Protein AF-A0A969UZ67-F1 (afdb_monomer)

pLDDT: mean 89.68, std 10.1, range [46.34, 98.25]

Sequence (179 aa):
MQILEPQQDSKARLQERVEQLRQKIQEQNQAVGSVFQELSAQQVQYSQRVGTLSELLQQVNHSQIALTAAEQELQIQQETQSRLIQEQRDKQRQLDKLEAQAQALQETQGTGVVEVLQRAKLSGICGLVAQLGKVDPRYQLALEIAAGARLSFLVVEDDRVAASGIQILKQQRGGRATF

Solvent-accessible surface area (backbone atoms only — not comparable to full-atom values): 9879 Å² total; per-residue (Å²): 143,85,77,62,65,74,55,50,54,52,51,50,54,52,48,53,51,51,50,54,50,49,50,51,50,51,53,50,53,50,53,52,51,51,53,51,50,52,50,52,53,51,52,52,53,50,54,50,52,51,51,54,52,53,52,50,52,51,53,52,51,53,50,49,53,54,48,55,52,52,52,52,52,50,50,55,51,51,54,49,49,54,51,51,54,53,52,51,51,54,50,48,55,50,48,55,52,51,51,53,50,51,51,54,46,42,58,60,57,30,56,58,39,53,52,47,42,57,75,69,63,62,70,55,67,78,44,37,46,64,74,76,61,87,73,63,78,92,49,41,67,61,49,50,65,74,49,45,72,57,36,40,25,37,44,54,77,46,72,67,43,47,56,50,50,54,51,52,25,64,76,66,68,33,65,68,83,51,103

Structure (mmCIF, N/CA/C/O backbone):
data_AF-A0A969UZ67-F1
#
_entry.id   AF-A0A969UZ67-F1
#
loop_
_atom_site.group_PDB
_atom_site.id
_atom_site.type_symbol
_atom_site.label_atom_id
_atom_site.label_alt_id
_atom_site.label_comp_id
_atom_site.label_asym_id
_atom_site.label_entity_id
_atom_site.label_seq_id
_atom_site.pdbx_PDB_ins_code
_atom_site.Cartn_x
_atom_site.Cartn_y
_atom_site.Cartn_z
_atom_site.occupancy
_atom_site.B_iso_or_equiv
_atom_site.auth_seq_id
_atom_site.auth_comp_id
_atom_site.auth_asym_id
_atom_site.auth_atom_id
_atom_site.pdbx_PDB_model_num
ATOM 1 N N . MET A 1 1 ? 61.317 5.750 -103.332 1.00 46.34 1 MET A N 1
ATOM 2 C CA . MET A 1 1 ? 60.316 6.201 -102.340 1.00 46.34 1 MET A CA 1
ATOM 3 C C . MET A 1 1 ? 59.579 4.982 -101.777 1.00 46.34 1 MET A C 1
ATOM 5 O O . MET A 1 1 ? 58.491 4.695 -102.241 1.00 46.34 1 MET A O 1
ATOM 9 N N . GLN A 1 2 ? 60.178 4.206 -100.864 1.00 51.22 2 GLN A N 1
ATOM 10 C CA . GLN A 1 2 ? 59.615 2.895 -100.463 1.00 51.22 2 GLN A CA 1
ATOM 11 C C . GLN A 1 2 ? 59.769 2.573 -98.961 1.00 51.22 2 GLN A C 1
ATOM 13 O O . GLN A 1 2 ? 59.641 1.430 -98.550 1.00 51.22 2 GLN A O 1
ATOM 18 N N . ILE A 1 3 ? 60.055 3.583 -98.129 1.00 53.06 3 ILE A N 1
ATOM 19 C CA . ILE A 1 3 ? 60.333 3.412 -96.684 1.00 53.06 3 ILE A CA 1
ATOM 20 C C . ILE A 1 3 ? 59.175 3.962 -95.813 1.00 53.06 3 ILE A C 1
ATOM 22 O O . ILE A 1 3 ? 59.171 3.808 -94.596 1.00 53.06 3 ILE A O 1
ATOM 26 N N . LEU A 1 4 ? 58.158 4.585 -96.424 1.00 55.53 4 LEU A N 1
ATOM 27 C CA . LEU A 1 4 ? 57.105 5.328 -95.715 1.00 55.53 4 LEU A CA 1
ATOM 28 C C . LEU A 1 4 ? 55.867 4.489 -95.327 1.00 55.53 4 LEU A C 1
ATOM 30 O O . LEU A 1 4 ? 55.244 4.807 -94.319 1.00 55.53 4 LEU A O 1
ATOM 34 N N . GLU A 1 5 ? 55.529 3.413 -96.046 1.00 58.50 5 GLU A N 1
ATOM 35 C CA . GLU A 1 5 ? 54.347 2.568 -95.755 1.00 58.50 5 GLU A CA 1
ATOM 36 C C . GLU A 1 5 ? 54.402 1.814 -94.405 1.00 58.50 5 GLU A C 1
ATOM 38 O O . GLU A 1 5 ? 53.472 1.966 -93.613 1.00 58.50 5 GLU A O 1
ATOM 43 N N . PRO A 1 6 ? 55.483 1.093 -94.028 1.00 66.44 6 PRO A N 1
ATOM 44 C CA . PRO A 1 6 ? 55.514 0.365 -92.750 1.00 66.44 6 PRO A CA 1
ATOM 45 C C . PRO A 1 6 ? 55.554 1.293 -91.521 1.00 66.44 6 PRO A C 1
ATOM 47 O O . PRO A 1 6 ? 55.167 0.902 -90.417 1.00 66.44 6 PRO A O 1
ATOM 50 N N . GLN A 1 7 ? 56.006 2.540 -91.693 1.00 64.94 7 GLN A N 1
ATOM 51 C CA . GLN A 1 7 ? 56.005 3.547 -90.628 1.00 64.94 7 GLN A CA 1
ATOM 52 C C . GLN A 1 7 ? 54.613 4.155 -90.396 1.00 64.94 7 GLN A C 1
ATOM 54 O O . GLN A 1 7 ? 54.288 4.506 -89.259 1.00 64.94 7 GLN A O 1
ATOM 59 N N . GLN A 1 8 ? 53.777 4.250 -91.435 1.00 71.31 8 GLN A N 1
ATOM 60 C CA . GLN A 1 8 ? 52.397 4.730 -91.315 1.00 71.31 8 GLN A CA 1
ATOM 61 C C . GLN A 1 8 ? 51.488 3.701 -90.629 1.00 71.31 8 GLN A C 1
ATOM 63 O O . GLN A 1 8 ? 50.727 4.081 -89.739 1.00 71.31 8 GLN A O 1
ATOM 68 N N . ASP A 1 9 ? 51.653 2.410 -90.924 1.00 75.50 9 ASP A N 1
ATOM 69 C CA . ASP A 1 9 ? 50.919 1.328 -90.249 1.00 75.50 9 ASP A CA 1
ATOM 70 C C . ASP A 1 9 ? 51.263 1.223 -88.758 1.00 75.50 9 ASP A C 1
ATOM 72 O O . ASP A 1 9 ? 50.386 1.054 -87.908 1.00 75.50 9 ASP A O 1
ATOM 76 N N . SER A 1 10 ? 52.547 1.364 -88.412 1.00 74.69 10 SER A N 1
ATOM 77 C CA . SER A 1 10 ? 52.992 1.384 -87.013 1.00 74.69 10 SER A CA 1
ATOM 78 C C . SER A 1 10 ? 52.403 2.580 -86.255 1.00 74.69 10 SER A C 1
ATOM 80 O O . SER A 1 10 ? 51.900 2.428 -85.140 1.00 74.69 10 SER A O 1
ATOM 82 N N . LYS A 1 11 ? 52.375 3.763 -86.889 1.00 82.50 11 LYS A N 1
ATOM 83 C CA . LYS A 1 11 ? 51.744 4.971 -86.338 1.00 82.50 11 LYS A CA 1
ATOM 84 C C . LYS A 1 11 ? 50.237 4.787 -86.130 1.00 82.50 11 LYS A C 1
ATOM 86 O O . LYS A 1 11 ? 49.745 5.170 -85.072 1.00 82.50 11 LYS A O 1
ATOM 91 N N . ALA A 1 12 ? 49.530 4.176 -87.080 1.00 81.62 12 ALA A N 1
ATOM 92 C CA . ALA A 1 12 ? 48.096 3.906 -86.973 1.00 81.62 12 ALA A CA 1
ATOM 93 C C . ALA A 1 12 ? 47.772 2.942 -85.816 1.00 81.62 12 ALA A C 1
ATOM 95 O O . ALA A 1 12 ? 46.903 3.236 -84.998 1.00 81.62 12 ALA A O 1
ATOM 96 N N . ARG A 1 13 ? 48.536 1.849 -85.660 1.00 84.25 13 ARG A N 1
ATOM 97 C CA . ARG A 1 13 ? 48.386 0.911 -84.525 1.00 84.25 13 ARG A CA 1
ATOM 98 C C . ARG A 1 13 ? 48.672 1.572 -83.175 1.00 84.25 13 ARG A C 1
ATOM 100 O O . ARG A 1 13 ? 47.994 1.297 -82.187 1.00 84.25 13 ARG A O 1
ATOM 107 N N . LEU A 1 14 ? 49.678 2.448 -83.121 1.00 83.56 14 LEU A N 1
ATOM 108 C CA . LEU A 1 14 ? 49.982 3.253 -81.934 1.00 83.56 14 LEU A CA 1
ATOM 109 C C . LEU A 1 14 ? 48.842 4.226 -81.603 1.00 83.56 14 LEU A C 1
ATOM 111 O O . LEU A 1 14 ? 48.496 4.362 -80.433 1.00 83.56 14 LEU A O 1
ATOM 115 N N . GLN A 1 15 ? 48.237 4.867 -82.607 1.00 88.69 15 GLN A N 1
ATOM 116 C CA . GLN A 1 15 ? 47.085 5.756 -82.424 1.00 88.69 15 GLN A CA 1
ATOM 117 C C . GLN A 1 15 ? 45.860 4.999 -81.899 1.00 88.69 15 GLN A C 1
ATOM 119 O O . GLN A 1 15 ? 45.288 5.412 -80.893 1.00 88.69 15 GLN A O 1
ATOM 124 N N . GLU A 1 16 ? 45.532 3.850 -82.490 1.00 88.50 16 GLU A N 1
ATOM 125 C CA . GLU A 1 16 ? 44.443 2.982 -82.025 1.00 88.50 16 GLU A CA 1
ATOM 126 C C . GLU A 1 16 ? 44.676 2.521 -80.576 1.00 88.50 16 GLU A C 1
ATOM 128 O O . GLU A 1 16 ? 43.779 2.575 -79.733 1.00 88.50 16 GLU A O 1
ATOM 133 N N . ARG A 1 17 ? 45.915 2.144 -80.231 1.00 89.81 17 ARG A N 1
ATOM 134 C CA . ARG A 1 17 ? 46.266 1.752 -78.861 1.00 89.81 17 ARG A CA 1
ATOM 135 C C . ARG A 1 17 ? 46.131 2.908 -77.869 1.00 89.81 17 ARG A C 1
ATOM 137 O O . ARG A 1 17 ? 45.707 2.681 -76.736 1.00 89.81 17 ARG A O 1
ATOM 144 N N . VAL A 1 18 ? 46.486 4.129 -78.269 1.00 92.00 18 VAL A N 1
ATOM 145 C CA . VAL A 1 18 ? 46.305 5.337 -77.447 1.00 92.00 18 VAL A CA 1
ATOM 146 C C . VAL A 1 18 ? 44.819 5.631 -77.233 1.00 92.00 18 VAL A C 1
ATOM 148 O O . VAL A 1 18 ? 44.437 5.971 -76.115 1.00 92.00 18 VAL A O 1
ATOM 151 N N . GLU A 1 19 ? 43.972 5.467 -78.248 1.00 92.12 19 GLU A N 1
ATOM 152 C CA . GLU A 1 19 ? 42.519 5.645 -78.123 1.00 92.12 19 GLU A CA 1
ATOM 153 C C . GLU A 1 19 ? 41.882 4.595 -77.207 1.00 92.12 19 GLU A C 1
ATOM 155 O O . GLU A 1 19 ? 41.136 4.961 -76.298 1.00 92.12 19 GLU A O 1
ATOM 160 N N . GLN A 1 20 ? 42.257 3.319 -77.347 1.00 93.69 20 GLN A N 1
ATOM 161 C CA . GLN A 1 20 ? 41.825 2.249 -76.438 1.00 93.69 20 GLN A CA 1
ATOM 162 C C . GLN A 1 20 ? 42.232 2.533 -74.984 1.00 93.69 20 GLN A C 1
ATOM 164 O O . GLN A 1 20 ? 41.439 2.357 -74.060 1.00 93.69 20 GLN A O 1
ATOM 169 N N . LEU A 1 21 ? 43.471 2.988 -74.759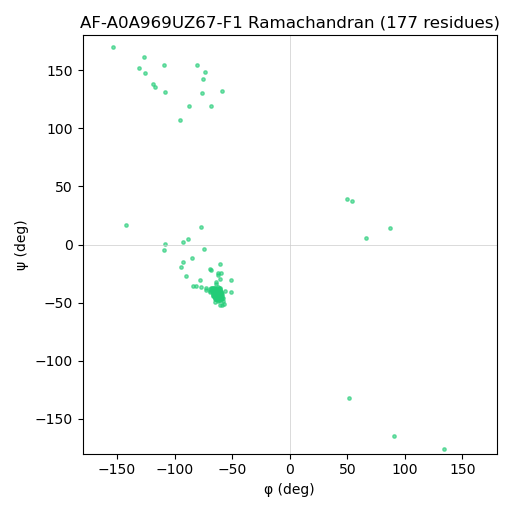 1.00 92.31 21 LEU A N 1
ATOM 170 C CA . LEU A 1 21 ? 43.940 3.350 -73.420 1.00 92.31 21 LEU A CA 1
ATOM 171 C C . LEU A 1 21 ? 43.198 4.575 -72.869 1.00 92.31 21 LEU A C 1
ATOM 173 O O . LEU A 1 21 ? 42.874 4.588 -71.685 1.00 92.31 21 LEU A O 1
ATOM 177 N N . ARG A 1 22 ? 42.880 5.574 -73.703 1.00 94.62 22 ARG A N 1
ATOM 178 C CA . ARG A 1 22 ? 42.069 6.735 -73.299 1.00 94.62 22 ARG A CA 1
ATOM 179 C C . ARG A 1 22 ? 40.657 6.331 -72.887 1.00 94.62 22 ARG A C 1
ATOM 181 O O . ARG A 1 22 ? 40.208 6.780 -71.837 1.00 94.62 22 ARG A O 1
ATOM 188 N N . GLN A 1 23 ? 39.995 5.470 -73.659 1.00 94.12 23 GLN A N 1
ATOM 189 C CA . GLN A 1 23 ? 38.678 4.932 -73.301 1.00 94.12 23 GLN A CA 1
ATOM 190 C C . GLN A 1 23 ? 38.739 4.171 -71.978 1.00 94.12 23 GLN A C 1
ATOM 192 O O . GLN A 1 23 ? 37.955 4.444 -71.076 1.00 94.12 23 GLN A O 1
ATOM 197 N N . LYS A 1 24 ? 39.743 3.305 -71.803 1.00 94.19 24 LYS A N 1
ATOM 198 C CA . LYS A 1 24 ? 39.911 2.538 -70.564 1.00 94.19 24 LYS A CA 1
ATOM 199 C C . LYS A 1 24 ? 40.179 3.426 -69.344 1.00 94.19 24 LYS A C 1
ATOM 201 O O . LYS A 1 24 ? 39.641 3.165 -68.274 1.00 94.19 24 LYS A O 1
ATOM 206 N N . ILE A 1 25 ? 40.970 4.491 -69.499 1.00 94.25 25 ILE A N 1
ATOM 207 C CA . ILE A 1 25 ? 41.181 5.501 -68.449 1.00 94.25 25 ILE A CA 1
ATOM 208 C C . ILE A 1 25 ? 39.871 6.236 -68.139 1.00 94.25 25 ILE A C 1
ATOM 210 O O . ILE A 1 25 ? 39.567 6.473 -66.973 1.00 94.25 25 ILE A O 1
ATOM 214 N N . GLN A 1 26 ? 39.081 6.587 -69.156 1.00 94.62 26 GLN A N 1
ATOM 215 C CA . GLN A 1 26 ? 37.793 7.253 -68.972 1.00 94.62 26 GLN A CA 1
ATOM 216 C C . GLN A 1 26 ? 36.794 6.364 -68.218 1.00 94.62 26 GLN A C 1
ATOM 218 O O . GLN A 1 26 ? 36.191 6.830 -67.253 1.00 94.62 26 GLN A O 1
ATOM 223 N N . GLU A 1 27 ? 36.664 5.095 -68.603 1.00 94.38 27 GLU A N 1
ATOM 224 C CA . GLU A 1 27 ? 35.826 4.107 -67.911 1.00 94.38 27 GLU A CA 1
ATOM 225 C C . GLU A 1 27 ? 36.273 3.909 -66.459 1.00 94.38 27 GLU A C 1
ATOM 227 O O . GLU A 1 27 ? 35.454 3.948 -65.542 1.00 94.38 27 GLU A O 1
ATOM 232 N N . GLN A 1 28 ? 37.583 3.762 -66.225 1.00 94.00 28 GLN A N 1
ATOM 233 C CA . GLN A 1 28 ? 38.130 3.628 -64.873 1.00 94.00 28 GLN A CA 1
ATOM 234 C C . GLN A 1 28 ? 37.877 4.877 -64.025 1.00 94.00 28 GLN A C 1
ATOM 236 O O . GLN A 1 28 ? 37.486 4.751 -62.868 1.00 94.00 28 GLN A O 1
ATOM 241 N N . ASN A 1 29 ? 38.032 6.076 -64.588 1.00 94.19 29 ASN A N 1
ATOM 242 C CA . ASN A 1 29 ? 37.739 7.323 -63.879 1.00 94.19 29 ASN A CA 1
ATOM 243 C C . ASN A 1 29 ? 36.248 7.452 -63.537 1.00 94.19 29 ASN A C 1
ATOM 245 O O . ASN A 1 29 ? 35.915 7.919 -62.449 1.00 94.19 29 ASN A O 1
ATOM 249 N N . GLN A 1 30 ? 35.352 7.017 -64.427 1.00 94.38 30 GLN A N 1
ATOM 250 C CA . GLN A 1 30 ? 33.914 6.982 -64.149 1.00 94.38 30 GLN A CA 1
ATOM 251 C C . GLN A 1 30 ? 33.578 5.989 -63.029 1.00 94.38 30 GLN A C 1
ATOM 253 O O . GLN A 1 30 ? 32.845 6.349 -62.110 1.00 94.38 30 GLN A O 1
ATOM 258 N N .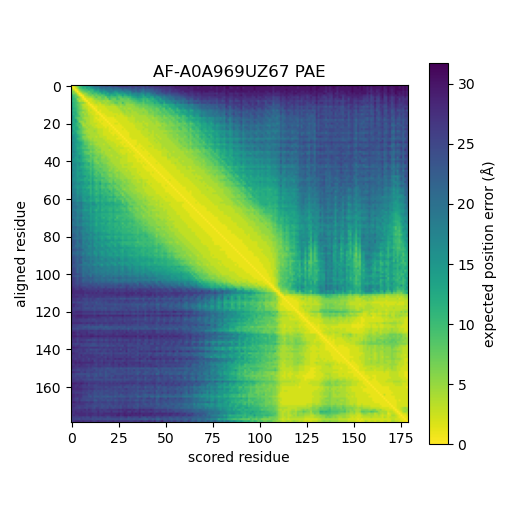 ALA A 1 31 ? 34.164 4.787 -63.053 1.00 93.81 31 ALA A N 1
ATOM 259 C CA . ALA A 1 31 ? 33.974 3.781 -62.007 1.00 93.81 31 ALA A CA 1
ATOM 260 C C . ALA A 1 31 ? 34.523 4.238 -60.643 1.00 93.81 31 ALA A C 1
ATOM 262 O O . ALA A 1 31 ? 33.885 4.045 -59.612 1.00 93.81 31 ALA A O 1
ATOM 263 N N . VAL A 1 32 ? 35.687 4.894 -60.616 1.00 94.75 32 VAL A N 1
ATOM 264 C CA . VAL A 1 32 ? 36.229 5.491 -59.383 1.00 94.75 32 VAL A CA 1
ATOM 265 C C . VAL A 1 32 ? 35.308 6.601 -58.872 1.00 94.75 32 VAL A C 1
ATOM 267 O O . VAL A 1 32 ? 35.066 6.688 -57.669 1.00 94.75 32 VAL A O 1
ATOM 270 N N . GLY A 1 33 ? 34.753 7.418 -59.771 1.00 94.56 33 GLY A N 1
ATOM 271 C CA . GLY A 1 33 ? 33.787 8.461 -59.428 1.00 94.56 33 GLY A CA 1
ATOM 272 C C . GLY A 1 33 ? 32.509 7.912 -58.787 1.00 94.56 33 GLY A C 1
ATOM 273 O O . GLY A 1 33 ? 32.076 8.441 -57.763 1.00 94.56 33 GLY A O 1
ATOM 274 N N . SER A 1 34 ? 31.935 6.835 -59.335 1.00 94.50 34 SER A N 1
ATOM 275 C CA . SER A 1 34 ? 30.729 6.212 -58.772 1.00 94.50 34 SER A CA 1
ATOM 276 C C . SER A 1 34 ? 31.000 5.578 -57.409 1.00 94.50 34 SER A C 1
ATOM 278 O O . SER A 1 34 ? 30.259 5.833 -56.462 1.00 94.50 34 SER A O 1
ATOM 280 N N . VAL A 1 35 ? 32.110 4.846 -57.264 1.00 95.12 35 VAL A N 1
ATOM 281 C CA . VAL A 1 35 ? 32.506 4.245 -55.978 1.00 95.12 35 VAL A CA 1
ATOM 282 C C . VAL A 1 35 ? 32.756 5.321 -54.918 1.00 95.12 35 VAL A C 1
ATOM 284 O O . VAL A 1 35 ? 32.369 5.152 -53.765 1.00 95.12 35 VAL A O 1
ATOM 287 N N . PHE A 1 36 ? 33.358 6.456 -55.284 1.00 95.19 36 PHE A N 1
ATOM 288 C CA . PHE A 1 36 ? 33.555 7.570 -54.354 1.00 95.19 36 PHE A CA 1
ATOM 289 C C . PHE A 1 36 ? 32.224 8.179 -53.886 1.00 95.19 36 PHE A C 1
ATOM 291 O O . PHE A 1 36 ? 32.068 8.477 -52.700 1.00 95.19 36 PHE A O 1
ATOM 298 N N . GLN A 1 37 ? 31.254 8.339 -54.791 1.00 94.75 37 GLN A N 1
ATOM 299 C CA . GLN A 1 37 ? 29.912 8.814 -54.439 1.00 94.75 37 GLN A CA 1
ATOM 300 C C . GLN A 1 37 ? 29.184 7.835 -53.511 1.00 94.75 37 GLN A C 1
ATOM 302 O O . GLN A 1 37 ? 28.620 8.263 -52.504 1.00 94.75 37 GLN A O 1
ATOM 307 N N . GLU A 1 38 ? 29.241 6.534 -53.802 1.00 95.50 38 GLU A N 1
ATOM 308 C CA . GLU A 1 38 ? 28.660 5.486 -52.955 1.00 95.50 38 GLU A CA 1
ATOM 309 C C . GLU A 1 38 ? 29.300 5.465 -51.562 1.00 95.50 38 GLU A C 1
ATOM 311 O O . GLU A 1 38 ? 28.591 5.462 -50.554 1.00 95.50 38 GLU A O 1
ATOM 316 N N . LEU A 1 39 ? 30.633 5.539 -51.487 1.00 94.88 39 LEU A N 1
ATOM 317 C CA . LEU A 1 39 ? 31.362 5.573 -50.221 1.00 94.88 39 LEU A CA 1
ATOM 318 C C . LEU A 1 39 ? 31.004 6.820 -49.403 1.00 94.88 39 LEU A C 1
ATOM 320 O O . LEU A 1 39 ? 30.790 6.726 -48.195 1.00 94.88 39 LEU A O 1
ATOM 324 N N . SER A 1 40 ? 30.891 7.983 -50.052 1.00 95.50 40 SER A N 1
ATOM 325 C CA . SER A 1 40 ? 30.467 9.226 -49.401 1.00 95.50 40 SER A CA 1
ATOM 326 C C . SER A 1 40 ? 29.040 9.122 -48.854 1.00 95.50 40 SER A C 1
ATOM 328 O O . SER A 1 40 ? 28.800 9.476 -47.698 1.00 95.50 40 SER A O 1
ATOM 330 N N . ALA A 1 41 ? 28.108 8.566 -49.633 1.00 95.75 41 ALA A N 1
ATOM 331 C CA . ALA A 1 41 ? 26.736 8.336 -49.189 1.00 95.75 41 ALA A CA 1
ATOM 332 C C . ALA A 1 41 ? 26.682 7.365 -47.997 1.00 95.75 41 ALA A C 1
ATOM 334 O O . ALA A 1 41 ? 25.991 7.628 -47.009 1.00 95.75 41 ALA A O 1
ATOM 335 N N . GLN A 1 42 ? 27.456 6.279 -48.044 1.00 95.38 42 GLN A N 1
ATOM 336 C CA . GLN A 1 42 ? 27.537 5.304 -46.959 1.00 95.38 42 GLN A CA 1
ATOM 337 C C . GLN A 1 42 ? 28.155 5.907 -45.687 1.00 95.38 42 GLN A C 1
ATOM 339 O O . GLN A 1 42 ? 27.676 5.630 -44.586 1.00 95.38 42 GLN A O 1
ATOM 344 N N . GLN A 1 43 ? 29.160 6.778 -45.817 1.00 95.19 43 GLN A N 1
ATOM 345 C CA . GLN A 1 43 ? 29.766 7.501 -44.695 1.00 95.19 43 GLN A CA 1
ATOM 346 C C . GLN A 1 43 ? 28.740 8.399 -43.982 1.00 95.19 43 GLN A C 1
ATOM 348 O O . GLN A 1 43 ? 28.691 8.425 -42.751 1.00 95.19 43 GLN A O 1
ATOM 353 N N . VAL A 1 44 ? 27.894 9.102 -44.745 1.00 96.44 44 VAL A N 1
ATOM 354 C CA . VAL A 1 44 ? 26.811 9.940 -44.200 1.00 96.44 44 VAL A CA 1
ATOM 355 C C . VAL A 1 44 ? 25.747 9.087 -43.507 1.00 96.44 44 VAL A C 1
ATOM 357 O O . VAL A 1 44 ? 25.305 9.421 -42.411 1.00 96.44 44 VAL A O 1
ATOM 360 N N . GLN A 1 45 ? 25.358 7.954 -44.092 1.00 96.12 45 GLN A N 1
ATOM 361 C CA . GLN A 1 45 ? 24.410 7.044 -43.440 1.00 96.12 45 GLN A CA 1
ATOM 362 C C . GLN A 1 45 ? 24.973 6.461 -42.140 1.00 96.12 45 GLN A C 1
ATOM 364 O O . GLN A 1 45 ? 24.246 6.314 -41.156 1.00 96.12 45 GLN A O 1
ATOM 369 N N . TYR A 1 46 ? 26.267 6.134 -42.114 1.00 95.62 46 TYR A N 1
ATOM 370 C CA . TYR A 1 46 ? 26.923 5.633 -40.912 1.00 95.62 46 TYR A CA 1
ATOM 371 C C . TYR A 1 46 ? 26.947 6.692 -39.805 1.00 95.62 46 TYR A C 1
ATOM 373 O O . TYR A 1 46 ? 26.592 6.384 -38.668 1.00 95.62 46 TYR A O 1
ATOM 381 N N . SER A 1 47 ? 27.286 7.947 -40.124 1.00 96.25 47 SER A N 1
ATOM 382 C CA . SER A 1 47 ? 27.287 9.028 -39.130 1.00 96.25 47 SER A CA 1
ATOM 383 C C . SER A 1 47 ? 25.886 9.309 -38.576 1.00 96.25 47 SER A C 1
ATOM 385 O O . SER A 1 47 ? 25.736 9.473 -37.366 1.00 96.25 47 SER A O 1
ATOM 387 N N . GLN A 1 48 ? 24.853 9.264 -39.424 1.00 96.31 48 GLN A N 1
ATOM 388 C CA . GLN A 1 48 ? 23.456 9.370 -38.991 1.00 96.31 48 GLN A CA 1
ATOM 389 C C . GLN A 1 48 ? 23.068 8.232 -38.042 1.00 96.31 48 GLN A C 1
ATOM 391 O O . GLN A 1 48 ? 22.540 8.491 -36.964 1.00 96.31 48 GLN A O 1
ATOM 396 N N . ARG A 1 49 ? 23.388 6.978 -38.394 1.00 96.25 49 ARG A N 1
ATOM 397 C CA . ARG A 1 49 ? 23.110 5.808 -37.544 1.00 96.25 49 ARG A CA 1
ATOM 398 C C . ARG A 1 49 ? 23.794 5.899 -36.182 1.00 96.25 49 ARG A C 1
ATOM 400 O O . ARG A 1 49 ? 23.175 5.555 -35.179 1.00 96.25 49 ARG A O 1
ATOM 407 N N . VAL A 1 50 ? 25.042 6.367 -36.138 1.00 97.06 50 VAL A N 1
ATOM 408 C CA . VAL A 1 50 ? 25.769 6.590 -34.877 1.00 97.06 50 VAL A CA 1
ATOM 409 C C . VAL A 1 50 ? 25.079 7.664 -34.031 1.00 97.06 50 VAL A C 1
ATOM 411 O O . VAL A 1 50 ? 24.918 7.465 -32.828 1.00 97.06 50 VAL A O 1
ATOM 414 N N . GLY A 1 51 ? 24.615 8.755 -34.649 1.00 96.56 51 GLY A N 1
ATOM 415 C CA . GLY A 1 51 ? 23.834 9.792 -33.970 1.00 96.56 51 GLY A CA 1
ATOM 416 C C . GLY A 1 51 ? 22.548 9.241 -33.351 1.00 96.56 51 GLY A C 1
ATOM 417 O O . GLY A 1 51 ? 22.339 9.370 -32.147 1.00 96.56 51 GLY A O 1
ATOM 418 N N . THR A 1 52 ? 21.741 8.523 -34.138 1.00 96.62 52 THR A N 1
ATOM 419 C CA . THR A 1 52 ? 20.495 7.907 -33.652 1.00 96.62 52 THR A CA 1
ATOM 420 C C . THR A 1 52 ? 20.749 6.897 -32.532 1.00 96.62 52 THR A C 1
ATOM 422 O O . THR A 1 52 ? 19.998 6.840 -31.561 1.00 96.62 52 THR A O 1
ATOM 425 N N . LEU A 1 53 ? 21.821 6.103 -32.628 1.00 96.25 53 LEU A N 1
ATOM 426 C CA . LEU A 1 53 ? 22.183 5.141 -31.587 1.00 96.25 53 LEU A CA 1
ATOM 427 C C . LEU A 1 53 ? 22.587 5.844 -30.283 1.00 96.25 53 LEU A C 1
ATOM 429 O O . LEU A 1 53 ? 22.202 5.394 -29.206 1.00 96.25 53 LEU A O 1
ATOM 433 N N . SER A 1 54 ? 23.304 6.966 -30.373 1.00 96.94 54 SER A N 1
ATOM 434 C CA . SER A 1 54 ? 23.635 7.799 -29.214 1.00 96.94 54 SER A CA 1
ATOM 435 C C . SER A 1 54 ? 22.379 8.357 -28.534 1.00 96.94 54 SER A C 1
ATOM 437 O O . SER A 1 54 ? 22.271 8.304 -27.309 1.00 96.94 54 SER A O 1
ATOM 439 N N . GLU A 1 55 ? 21.410 8.851 -29.306 1.00 96.81 55 GLU A N 1
ATOM 440 C CA . GLU A 1 55 ? 20.135 9.360 -28.779 1.00 96.81 55 GLU A CA 1
ATOM 441 C C . GLU A 1 55 ? 19.317 8.255 -28.094 1.00 96.81 55 GLU A C 1
ATOM 443 O O . GLU A 1 55 ? 18.830 8.440 -26.977 1.00 96.81 55 GLU A O 1
ATOM 448 N N . LEU A 1 56 ? 19.219 7.077 -28.717 1.00 96.62 56 LEU A N 1
ATOM 449 C CA . LEU A 1 56 ? 18.545 5.910 -28.140 1.00 96.62 56 LEU A CA 1
ATOM 450 C C . LEU A 1 56 ? 19.189 5.475 -26.819 1.00 96.62 56 LEU A C 1
ATOM 452 O 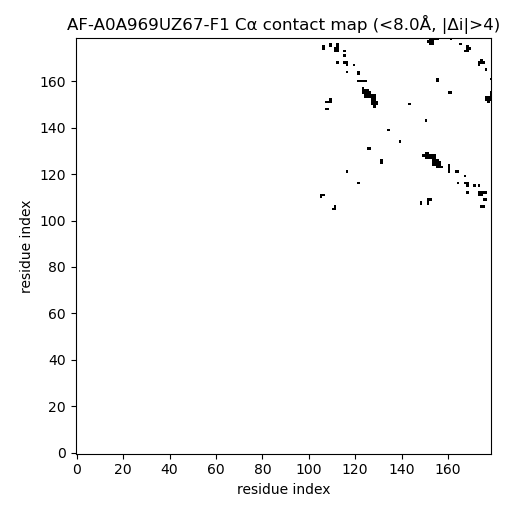O . LEU A 1 56 ? 18.479 5.193 -25.856 1.00 96.62 56 LEU A O 1
ATOM 456 N N . LEU A 1 57 ? 20.523 5.459 -26.737 1.00 96.69 57 LEU A N 1
ATOM 457 C CA . LEU A 1 57 ? 21.228 5.137 -25.493 1.00 96.69 57 LEU A CA 1
ATOM 458 C C . LEU A 1 57 ? 20.923 6.145 -24.380 1.00 96.69 57 LEU A C 1
ATOM 460 O O . LEU A 1 57 ? 20.716 5.740 -23.234 1.00 96.69 57 LEU A O 1
ATOM 464 N N . GLN A 1 58 ? 20.844 7.439 -24.702 1.00 96.75 58 GLN A N 1
ATOM 465 C CA . GLN A 1 58 ? 20.443 8.459 -23.730 1.00 96.75 58 GLN A CA 1
ATOM 466 C C . GLN A 1 58 ? 19.003 8.255 -23.248 1.00 96.75 58 GLN A C 1
ATOM 468 O O . GLN A 1 58 ? 18.745 8.339 -22.048 1.00 96.75 58 GLN A O 1
ATOM 473 N N . GLN A 1 59 ? 18.075 7.927 -24.149 1.00 96.88 59 GLN A N 1
ATOM 474 C CA . GLN A 1 59 ? 16.682 7.645 -23.788 1.00 96.88 59 GLN A CA 1
ATOM 475 C C . GLN A 1 59 ? 16.549 6.405 -22.899 1.00 96.88 59 GLN A C 1
ATOM 477 O O . GLN A 1 59 ? 15.804 6.431 -21.918 1.00 96.88 59 GLN A O 1
ATOM 482 N N . VAL A 1 60 ? 17.288 5.333 -23.203 1.00 97.19 60 VAL A N 1
ATOM 483 C CA . VAL A 1 60 ? 17.319 4.115 -22.379 1.00 97.19 60 VAL A CA 1
ATOM 484 C C . VAL A 1 60 ? 17.860 4.424 -20.987 1.00 97.19 60 VAL A C 1
ATOM 486 O O . VAL A 1 60 ? 17.256 4.012 -20.000 1.00 97.19 60 VAL A O 1
ATOM 489 N N . ASN A 1 61 ? 18.950 5.189 -20.891 1.00 96.69 61 ASN A N 1
ATOM 490 C CA . ASN A 1 61 ? 19.524 5.571 -19.603 1.00 96.69 61 ASN A CA 1
ATOM 491 C C . ASN A 1 61 ? 18.548 6.423 -18.775 1.00 96.69 61 ASN A C 1
ATOM 493 O O . ASN A 1 61 ? 18.316 6.137 -17.602 1.00 96.69 61 ASN A O 1
ATOM 497 N N . HIS A 1 62 ? 17.904 7.411 -19.402 1.00 96.25 62 HIS A N 1
ATOM 498 C CA . HIS A 1 62 ? 16.893 8.231 -18.737 1.00 96.25 62 HIS A CA 1
ATOM 499 C C . HIS A 1 62 ? 15.704 7.391 -18.248 1.00 96.25 62 HIS A C 1
ATOM 501 O O . HIS A 1 62 ? 15.258 7.545 -17.112 1.00 96.25 62 HIS A O 1
ATOM 507 N N . SER A 1 63 ? 15.239 6.454 -19.078 1.00 95.94 63 SER A N 1
ATOM 508 C CA . SER A 1 63 ? 14.148 5.539 -18.728 1.00 95.94 63 SER A CA 1
ATOM 509 C C . SER A 1 63 ? 14.527 4.601 -17.582 1.00 95.94 63 SER A C 1
ATOM 511 O O . SER A 1 63 ? 13.701 4.354 -16.709 1.00 95.94 63 SER A O 1
ATOM 513 N N . GLN A 1 64 ? 15.774 4.118 -17.533 1.00 96.38 64 GLN A N 1
ATOM 514 C CA . GLN A 1 64 ? 16.276 3.323 -16.408 1.00 96.38 64 GLN A CA 1
ATOM 515 C C . GLN A 1 64 ? 16.275 4.125 -15.106 1.00 96.38 64 GLN A C 1
ATOM 517 O O . GLN A 1 64 ? 15.787 3.629 -14.095 1.00 96.38 64 GLN A O 1
ATOM 522 N N . ILE A 1 65 ? 16.757 5.371 -15.125 1.00 97.31 65 ILE A N 1
ATOM 523 C CA . ILE A 1 65 ? 16.751 6.235 -13.935 1.00 97.31 65 ILE A CA 1
ATOM 524 C C . ILE A 1 65 ? 15.313 6.467 -13.455 1.00 97.31 65 ILE A C 1
ATOM 526 O O . ILE A 1 65 ? 15.021 6.281 -12.272 1.00 97.31 65 ILE A O 1
ATOM 530 N N . ALA A 1 66 ? 14.399 6.804 -14.369 1.00 96.94 66 ALA A N 1
ATOM 531 C CA . ALA A 1 66 ? 12.990 7.007 -14.041 1.00 96.94 66 ALA A CA 1
ATOM 532 C C . ALA A 1 66 ? 12.338 5.739 -13.461 1.00 96.94 66 ALA A C 1
ATOM 534 O O . ALA A 1 66 ? 11.603 5.828 -12.478 1.00 96.94 66 ALA A O 1
ATOM 535 N N . LEU A 1 67 ? 12.644 4.564 -14.023 1.00 97.25 67 LEU A N 1
ATOM 536 C CA . LEU A 1 67 ? 12.146 3.283 -13.524 1.00 97.25 67 LEU A CA 1
ATOM 537 C C . LEU A 1 67 ? 12.645 3.009 -12.102 1.00 97.25 67 LEU A C 1
ATOM 539 O O . LEU A 1 67 ? 11.834 2.729 -11.227 1.00 97.25 67 LEU A O 1
ATOM 543 N N . THR A 1 68 ? 13.946 3.170 -11.847 1.00 97.31 68 THR A N 1
ATOM 544 C CA . THR A 1 68 ? 14.508 2.943 -10.505 1.00 97.31 68 THR A CA 1
ATOM 545 C C . THR A 1 68 ? 13.918 3.887 -9.455 1.00 97.31 68 THR A C 1
ATOM 547 O O . THR A 1 68 ? 13.648 3.464 -8.334 1.00 97.31 68 THR A O 1
ATOM 550 N N . ALA A 1 69 ? 13.652 5.149 -9.811 1.00 97.31 69 ALA A N 1
ATOM 551 C CA . ALA A 1 69 ? 12.986 6.094 -8.917 1.00 97.31 69 ALA A CA 1
ATOM 552 C C . ALA A 1 69 ? 11.533 5.679 -8.624 1.00 97.31 69 ALA A C 1
ATOM 554 O O . ALA A 1 69 ? 11.092 5.735 -7.476 1.00 97.31 69 ALA A O 1
ATOM 555 N N . ALA A 1 70 ? 10.797 5.222 -9.642 1.00 97.19 70 ALA A N 1
ATOM 556 C CA . ALA A 1 70 ? 9.430 4.735 -9.475 1.00 97.19 70 ALA A CA 1
ATOM 557 C C . ALA A 1 70 ? 9.366 3.458 -8.617 1.00 97.19 70 ALA A C 1
ATOM 559 O O . ALA A 1 70 ? 8.461 3.318 -7.796 1.00 97.19 70 ALA A O 1
ATOM 560 N N . GLU A 1 71 ? 10.329 2.546 -8.768 1.00 97.44 71 GLU A N 1
ATOM 561 C CA . GLU A 1 71 ? 10.442 1.335 -7.946 1.00 97.44 71 GLU A CA 1
ATOM 562 C C . GLU A 1 71 ? 10.704 1.667 -6.470 1.00 97.44 71 GLU A C 1
ATOM 564 O O . GLU A 1 71 ? 10.066 1.087 -5.590 1.00 97.44 71 GLU A O 1
ATOM 569 N N . GLN A 1 72 ? 11.584 2.635 -6.189 1.00 97.44 72 GLN A N 1
ATOM 570 C CA . GLN A 1 72 ? 11.849 3.107 -4.824 1.00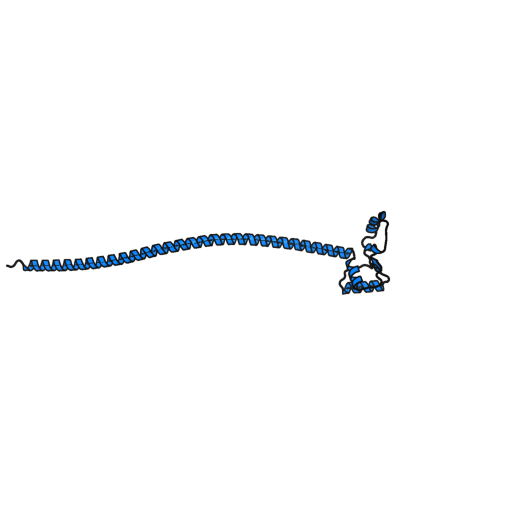 97.44 72 GLN A CA 1
ATOM 571 C C . GLN A 1 72 ? 10.609 3.739 -4.183 1.00 97.44 72 GLN A C 1
ATOM 573 O O . GLN A 1 72 ? 10.274 3.427 -3.041 1.00 97.44 72 GLN A O 1
ATOM 578 N N . GLU A 1 73 ? 9.900 4.594 -4.921 1.00 97.25 73 GLU A N 1
ATOM 579 C CA . GLU A 1 73 ? 8.661 5.213 -4.445 1.00 97.25 73 GLU A CA 1
ATOM 580 C C . GLU A 1 73 ? 7.586 4.153 -4.157 1.00 97.25 73 GLU A C 1
ATOM 582 O O . GLU A 1 73 ? 6.945 4.175 -3.104 1.00 97.25 73 GLU A O 1
ATOM 587 N N . LEU A 1 74 ? 7.432 3.168 -5.048 1.00 97.75 74 LEU A N 1
ATOM 588 C CA . LEU A 1 74 ? 6.495 2.064 -4.851 1.00 97.75 74 LEU A CA 1
ATOM 589 C C . LEU A 1 74 ? 6.825 1.257 -3.588 1.00 97.75 74 LEU A C 1
ATOM 591 O O . LEU A 1 74 ? 5.914 0.898 -2.840 1.00 97.75 74 LEU A O 1
ATOM 595 N N . GLN A 1 75 ? 8.108 0.999 -3.323 1.00 98.00 75 GLN A N 1
ATOM 596 C CA . GLN A 1 75 ? 8.537 0.304 -2.111 1.00 98.00 75 GLN A CA 1
ATOM 597 C C . GLN A 1 75 ? 8.146 1.086 -0.846 1.00 98.00 75 GLN A C 1
ATOM 599 O O . GLN A 1 75 ? 7.536 0.521 0.065 1.00 98.00 75 GLN A O 1
ATOM 604 N N . ILE A 1 76 ? 8.418 2.395 -0.807 1.00 97.75 76 ILE A N 1
ATOM 605 C CA . ILE A 1 76 ? 8.060 3.263 0.329 1.00 97.75 76 ILE A CA 1
ATOM 606 C C . ILE A 1 76 ? 6.541 3.268 0.554 1.00 97.75 76 ILE A C 1
ATOM 608 O O . ILE A 1 76 ? 6.068 3.203 1.697 1.00 97.75 76 ILE A O 1
ATOM 612 N N . GLN A 1 77 ? 5.757 3.314 -0.524 1.00 97.31 77 GLN A N 1
ATOM 613 C CA . GLN A 1 77 ? 4.298 3.267 -0.446 1.00 97.31 77 GLN A CA 1
ATOM 614 C C . GLN A 1 77 ? 3.791 1.931 0.104 1.00 97.31 77 GLN A C 1
ATOM 616 O O . GLN A 1 77 ? 2.895 1.928 0.951 1.00 97.31 77 GLN A O 1
ATOM 621 N N . GLN A 1 78 ? 4.377 0.805 -0.310 1.00 97.81 78 GLN A N 1
ATOM 622 C CA . GLN A 1 78 ? 4.021 -0.522 0.205 1.00 97.81 78 GLN A CA 1
ATOM 623 C C . GLN A 1 78 ? 4.341 -0.667 1.698 1.00 97.81 78 GLN A C 1
ATOM 625 O O . GLN A 1 78 ? 3.502 -1.141 2.469 1.00 97.81 78 GLN A O 1
ATOM 630 N N . GLU A 1 79 ? 5.515 -0.209 2.136 1.00 97.69 79 GLU A N 1
ATOM 631 C CA . GLU A 1 79 ? 5.900 -0.211 3.553 1.00 97.69 79 GLU A CA 1
ATOM 632 C C . GLU A 1 79 ? 4.955 0.667 4.387 1.00 97.69 79 GLU A C 1
ATOM 634 O O . GLU A 1 79 ? 4.471 0.257 5.449 1.00 97.69 79 GLU A O 1
ATOM 639 N N . THR A 1 80 ? 4.614 1.850 3.870 1.00 97.50 80 THR A N 1
ATOM 640 C CA . THR A 1 80 ? 3.668 2.772 4.511 1.00 97.50 80 THR A CA 1
ATOM 641 C C . THR A 1 80 ? 2.272 2.162 4.609 1.00 97.50 80 THR A C 1
ATOM 643 O O . THR A 1 80 ? 1.648 2.230 5.670 1.00 97.50 80 THR A O 1
ATOM 646 N N . GLN A 1 81 ? 1.787 1.529 3.540 1.00 97.94 81 GLN A N 1
ATOM 647 C CA . GLN A 1 81 ? 0.493 0.853 3.524 1.00 97.94 81 GLN A CA 1
ATOM 648 C C . GLN A 1 81 ? 0.449 -0.281 4.554 1.00 97.94 81 GLN A C 1
ATOM 650 O O . GLN A 1 81 ? -0.504 -0.364 5.329 1.00 97.94 81 GLN A O 1
ATOM 655 N N . SER A 1 82 ? 1.487 -1.117 4.605 1.00 98.00 82 SER A N 1
ATOM 656 C CA . SER A 1 82 ? 1.594 -2.208 5.578 1.00 98.00 82 SER A CA 1
ATOM 657 C C . SER A 1 82 ? 1.539 -1.687 7.020 1.00 98.00 82 SER A C 1
ATOM 659 O O . SER A 1 82 ? 0.751 -2.176 7.836 1.00 98.00 82 SER A O 1
ATOM 661 N N . ARG A 1 83 ? 2.290 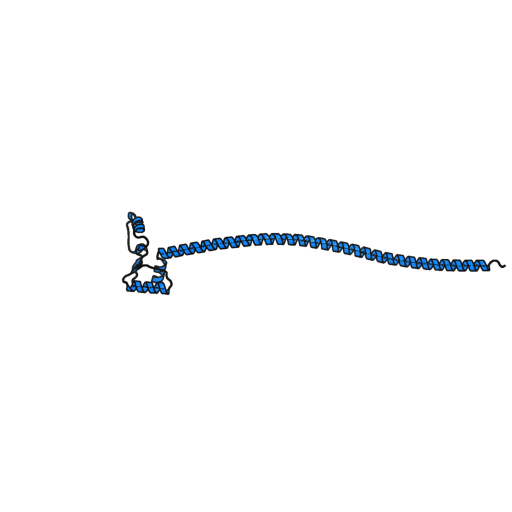-0.615 7.317 1.00 98.25 83 ARG A N 1
ATOM 662 C CA . ARG A 1 83 ? 2.268 0.051 8.627 1.00 98.25 83 ARG A CA 1
ATOM 663 C C . ARG A 1 83 ? 0.875 0.574 8.986 1.00 98.25 83 ARG A C 1
ATOM 665 O O . ARG A 1 83 ? 0.418 0.351 10.105 1.00 98.25 83 ARG A O 1
ATOM 672 N N . LEU A 1 84 ? 0.193 1.242 8.053 1.00 97.94 84 LEU A N 1
ATOM 673 C CA . LEU A 1 84 ? -1.148 1.793 8.282 1.00 97.94 84 LEU A CA 1
ATOM 674 C C . LEU A 1 84 ? -2.197 0.699 8.512 1.00 97.94 84 LEU A C 1
ATOM 676 O O . LEU A 1 84 ? -3.046 0.850 9.387 1.00 97.94 84 LEU A O 1
AT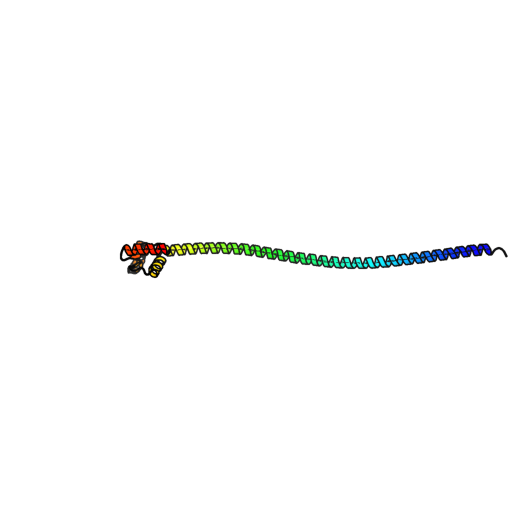OM 680 N N . ILE A 1 85 ? -2.125 -0.418 7.780 1.00 98.19 85 ILE A N 1
ATOM 681 C CA . ILE A 1 85 ? -3.012 -1.573 7.994 1.00 98.19 85 ILE A CA 1
ATOM 682 C C . ILE A 1 85 ? -2.810 -2.149 9.398 1.00 98.19 85 ILE A C 1
ATOM 684 O O . ILE A 1 85 ? -3.783 -2.491 10.074 1.00 98.19 85 ILE A O 1
ATOM 688 N N . GLN A 1 86 ? -1.561 -2.255 9.853 1.00 98.00 86 GLN A N 1
ATOM 689 C CA . GLN A 1 86 ? -1.264 -2.750 11.193 1.00 98.00 86 GLN A CA 1
ATOM 690 C C . GLN A 1 86 ? -1.809 -1.803 12.271 1.00 98.00 86 GLN A C 1
ATOM 692 O O . GLN A 1 86 ? -2.514 -2.248 13.176 1.00 98.00 86 GLN A O 1
ATOM 697 N N . GLU A 1 87 ? -1.579 -0.496 12.128 1.00 97.94 87 GLU A N 1
ATOM 698 C CA . GLU A 1 87 ? -2.103 0.514 13.053 1.00 97.94 87 GLU A CA 1
ATOM 699 C C . GLU A 1 87 ? -3.640 0.520 13.085 1.00 97.94 87 GLU A C 1
ATOM 701 O O . GLU A 1 87 ? -4.243 0.593 14.158 1.00 97.94 87 GLU A O 1
ATOM 706 N N . GLN A 1 88 ? -4.290 0.386 11.925 1.00 97.94 88 GLN A N 1
ATOM 707 C CA . GLN A 1 88 ? -5.745 0.279 11.829 1.00 97.94 88 GLN A CA 1
ATOM 708 C C . GLN A 1 88 ? -6.264 -0.947 12.586 1.00 97.94 88 GLN A C 1
ATOM 710 O O . GLN A 1 88 ? -7.231 -0.835 13.339 1.00 97.94 88 GLN A O 1
ATOM 715 N N . ARG A 1 89 ? -5.621 -2.110 12.427 1.00 97.81 89 ARG A N 1
ATOM 716 C CA . ARG A 1 89 ? -5.997 -3.342 13.141 1.00 97.81 89 ARG A CA 1
ATOM 717 C C . ARG A 1 89 ? -5.848 -3.194 14.648 1.00 97.81 89 ARG A C 1
ATOM 719 O O . ARG A 1 89 ? -6.720 -3.643 15.390 1.00 97.81 89 ARG A O 1
ATOM 726 N N . ASP A 1 90 ? -4.770 -2.568 15.102 1.00 97.88 90 ASP A N 1
ATOM 727 C CA . ASP A 1 90 ? -4.526 -2.377 16.530 1.00 97.88 90 ASP A CA 1
ATOM 728 C C . ASP A 1 90 ? -5.528 -1.386 17.139 1.00 97.88 90 ASP A C 1
ATOM 730 O O . ASP A 1 90 ? -6.082 -1.661 18.206 1.00 97.88 90 ASP A O 1
ATOM 734 N N . LYS A 1 91 ? -5.862 -0.300 16.429 1.00 96.62 91 LYS A N 1
ATOM 735 C CA . LYS A 1 91 ? -6.940 0.618 16.832 1.00 96.62 91 LYS A CA 1
ATOM 736 C C . LYS A 1 91 ? -8.307 -0.059 16.843 1.00 96.62 91 LYS A C 1
ATOM 738 O O . LYS A 1 91 ? -9.057 0.144 17.792 1.00 96.62 91 LYS A O 1
ATOM 743 N N . GLN A 1 92 ? -8.618 -0.897 15.854 1.00 97.25 92 GLN A N 1
ATOM 744 C CA . GLN A 1 92 ? -9.880 -1.639 15.828 1.00 97.25 92 GLN A CA 1
ATOM 745 C C . GLN A 1 92 ? -10.001 -2.561 17.045 1.00 97.25 92 GLN A C 1
ATOM 747 O O . GLN A 1 92 ? -11.006 -2.529 17.742 1.00 97.25 92 GLN A O 1
ATOM 752 N N . ARG A 1 93 ? -8.941 -3.302 17.385 1.00 97.31 93 ARG A N 1
ATOM 753 C CA . ARG A 1 93 ? -8.923 -4.147 18.591 1.00 97.31 93 ARG A CA 1
ATOM 754 C C . ARG A 1 93 ? -9.114 -3.342 19.877 1.00 97.31 93 ARG A C 1
ATOM 756 O O . ARG A 1 93 ? -9.741 -3.825 20.817 1.00 97.31 93 ARG A O 1
ATOM 763 N N . GLN A 1 94 ? -8.541 -2.140 19.950 1.00 96.69 94 GLN A N 1
ATOM 764 C CA . GLN A 1 94 ? -8.741 -1.245 21.091 1.00 96.69 94 GLN A CA 1
ATOM 765 C C . GLN A 1 94 ? -10.190 -0.762 21.178 1.00 96.69 94 GLN A C 1
ATOM 767 O O . GLN A 1 94 ? -10.742 -0.756 22.277 1.00 96.69 94 GLN A O 1
ATOM 772 N N . LEU A 1 95 ? -10.805 -0.410 20.046 1.00 96.38 95 LEU A N 1
ATOM 773 C CA . LEU A 1 95 ? -12.219 -0.047 19.978 1.00 96.38 95 LEU A CA 1
ATOM 774 C C . LEU A 1 95 ? -13.107 -1.206 20.429 1.00 96.38 95 LEU A C 1
ATOM 776 O O . LEU A 1 95 ? -13.865 -1.026 21.375 1.00 96.38 95 LEU A O 1
ATOM 780 N N . ASP A 1 96 ? -12.926 -2.403 19.868 1.00 95.81 96 ASP A N 1
ATOM 781 C CA . ASP A 1 96 ? -13.708 -3.590 20.236 1.00 95.81 96 ASP A CA 1
ATOM 782 C C . ASP A 1 96 ? -13.610 -3.876 21.749 1.00 95.81 96 ASP A C 1
ATOM 784 O O . ASP A 1 96 ? -14.593 -4.207 22.414 1.00 95.81 96 ASP A O 1
ATOM 788 N N . LYS A 1 97 ? -12.414 -3.703 22.332 1.00 96.06 97 LYS A N 1
ATOM 789 C CA . LYS A 1 97 ? -12.196 -3.856 23.777 1.00 96.06 97 LYS A CA 1
ATOM 790 C C . LYS A 1 97 ? -12.939 -2.794 24.590 1.00 96.06 97 LYS A C 1
ATOM 792 O O . LYS A 1 97 ? -13.513 -3.128 25.625 1.00 96.06 97 LYS A O 1
ATOM 797 N N . LEU A 1 98 ? -12.895 -1.531 24.168 1.00 94.75 98 LEU A N 1
ATOM 798 C CA . LEU A 1 98 ? -13.586 -0.435 24.850 1.00 94.75 98 LEU A CA 1
ATOM 799 C C . LEU A 1 98 ? -15.106 -0.581 24.748 1.00 94.75 98 LEU A C 1
ATOM 801 O O . LEU A 1 98 ? -15.795 -0.368 25.741 1.00 94.75 98 LEU A O 1
ATOM 805 N N . GLU A 1 99 ? -15.623 -1.000 23.595 1.00 91.12 99 GLU A N 1
ATOM 806 C CA . GLU A 1 99 ? -17.046 -1.284 23.399 1.00 91.12 99 GLU A CA 1
ATOM 807 C C . GLU A 1 99 ? -17.511 -2.431 24.298 1.00 91.12 99 GLU A C 1
ATOM 809 O O . GLU A 1 99 ? -18.498 -2.284 25.018 1.00 91.12 99 GLU A O 1
ATOM 814 N N . ALA A 1 100 ? -16.753 -3.531 24.357 1.00 90.38 100 ALA A N 1
ATOM 815 C CA . ALA A 1 100 ? -17.051 -4.639 25.261 1.00 90.38 100 ALA A CA 1
ATOM 816 C C . ALA A 1 100 ? -17.028 -4.206 26.740 1.00 90.38 100 ALA A C 1
ATOM 818 O O . ALA A 1 100 ? -17.888 -4.613 27.524 1.00 90.38 100 ALA A O 1
ATOM 819 N N . GLN A 1 101 ? -16.074 -3.354 27.134 1.00 89.50 101 GLN A N 1
ATOM 820 C CA . GLN A 1 101 ? -16.019 -2.793 28.488 1.00 89.50 101 GLN A CA 1
ATOM 821 C C . GLN A 1 101 ? -17.208 -1.875 28.786 1.00 89.50 101 GLN A C 1
ATOM 823 O O . GLN A 1 101 ? -17.792 -1.971 29.865 1.00 89.50 101 GLN A O 1
ATOM 828 N N . ALA A 1 102 ? -17.585 -1.009 27.845 1.00 82.19 102 ALA A N 1
ATOM 829 C CA . ALA A 1 102 ? -18.730 -0.116 27.987 1.00 82.19 102 ALA A CA 1
ATOM 830 C C . ALA A 1 102 ? -20.040 -0.905 28.110 1.00 82.19 102 ALA A C 1
ATOM 832 O O . ALA A 1 102 ? -20.857 -0.603 28.982 1.00 82.19 102 ALA A O 1
ATOM 833 N N . GLN A 1 103 ? -20.208 -1.953 27.301 1.00 79.62 103 GLN A N 1
ATOM 834 C CA . GLN A 1 103 ? -21.360 -2.844 27.378 1.00 79.62 103 GLN A CA 1
ATOM 835 C C . GLN A 1 103 ? -21.419 -3.567 28.731 1.00 79.62 103 GLN A C 1
ATOM 837 O O . GLN A 1 103 ? -22.460 -3.552 29.385 1.00 79.62 103 GLN A O 1
ATOM 842 N N . ALA A 1 104 ? -20.297 -4.116 29.208 1.00 79.56 104 ALA A N 1
ATOM 843 C CA . ALA A 1 104 ? -20.234 -4.746 30.527 1.00 79.56 104 ALA A CA 1
ATOM 844 C C . ALA A 1 104 ? -20.569 -3.761 31.666 1.00 79.56 104 ALA A C 1
ATOM 846 O O . ALA A 1 104 ? -21.260 -4.122 32.623 1.00 79.56 104 ALA A O 1
ATOM 847 N N . LEU A 1 105 ? -20.127 -2.501 31.565 1.00 72.06 105 LEU A N 1
ATOM 848 C CA . LEU A 1 105 ? -20.486 -1.459 32.531 1.00 72.06 105 LEU A CA 1
ATOM 849 C C . LEU A 1 105 ? -21.986 -1.146 32.508 1.00 72.06 105 LEU A C 1
ATOM 851 O O . LEU A 1 105 ? -22.598 -1.068 33.573 1.00 72.06 105 LEU A O 1
ATOM 855 N N . GLN A 1 106 ? -22.586 -0.991 31.324 1.00 67.44 106 GLN A N 1
ATOM 856 C CA . GLN A 1 106 ? -24.027 -0.757 31.195 1.00 67.44 106 GLN A CA 1
ATOM 857 C C . GLN A 1 106 ? -24.850 -1.915 31.767 1.00 67.44 106 GLN A C 1
ATOM 859 O O . GLN A 1 106 ? -25.833 -1.676 32.470 1.00 67.44 106 GLN A O 1
ATOM 864 N N . GLU A 1 107 ? -24.428 -3.159 31.532 1.00 67.25 107 GLU A N 1
ATOM 865 C CA . GLU A 1 107 ? -25.062 -4.342 32.121 1.00 67.25 107 GLU A CA 1
ATOM 866 C C . GLU A 1 107 ? -24.940 -4.367 33.652 1.00 67.25 107 GLU A C 1
ATOM 868 O O . GLU A 1 107 ? -25.865 -4.801 34.337 1.00 67.25 107 GLU A O 1
ATOM 873 N N . THR A 1 108 ? -23.832 -3.867 34.206 1.00 64.94 108 THR A N 1
ATOM 874 C CA . THR A 1 108 ? -23.604 -3.828 35.661 1.00 64.94 108 THR A CA 1
ATOM 875 C C . THR A 1 108 ? -24.384 -2.697 36.342 1.00 64.94 108 THR A C 1
ATOM 877 O O . THR A 1 108 ? -24.886 -2.862 37.456 1.00 64.94 108 THR A O 1
ATOM 880 N N . GLN A 1 109 ? -24.511 -1.540 35.687 1.00 62.44 109 GLN A N 1
ATOM 881 C CA . GLN A 1 109 ? -25.201 -0.375 36.251 1.00 62.44 109 GLN A CA 1
ATOM 882 C C . GLN A 1 109 ? -26.721 -0.384 36.035 1.00 62.44 109 GLN A C 1
ATOM 884 O O . GLN A 1 109 ? -27.420 0.419 36.645 1.00 62.44 109 GLN A O 1
ATOM 889 N N . GLY A 1 110 ? -27.257 -1.267 35.184 1.00 63.62 110 GLY A N 1
ATOM 890 C CA . GLY A 1 110 ? -28.704 -1.408 34.965 1.00 63.62 110 GLY A CA 1
ATOM 891 C C . GLY A 1 110 ? -29.383 -0.190 34.316 1.00 63.62 110 GLY A C 1
ATOM 892 O O . GLY A 1 110 ? -30.601 -0.179 34.156 1.00 63.62 110 GLY A O 1
ATOM 893 N N . THR A 1 111 ? -28.626 0.831 33.906 1.00 66.12 111 THR A N 1
ATOM 894 C CA . THR A 1 111 ? -29.151 2.106 33.385 1.00 66.12 111 THR A CA 1
ATOM 895 C C . THR A 1 111 ? -29.854 1.947 32.037 1.00 66.12 111 THR A C 1
ATOM 897 O O . THR A 1 111 ? -30.930 2.509 31.840 1.00 66.12 111 THR A O 1
ATOM 900 N N . GLY A 1 112 ? -29.318 1.112 31.141 1.00 73.44 112 GLY A N 1
ATOM 901 C CA . GLY A 1 112 ? -29.940 0.837 29.839 1.00 73.44 112 GLY A CA 1
ATOM 902 C C . GLY A 1 112 ? -31.301 0.136 29.946 1.00 73.44 112 GLY A C 1
ATOM 903 O O . GLY A 1 112 ? -32.208 0.407 29.163 1.00 73.44 112 GLY A O 1
ATOM 904 N N . VAL A 1 113 ? -31.483 -0.707 30.966 1.00 78.31 113 VAL A N 1
ATOM 905 C CA . VAL A 1 113 ? -32.756 -1.394 31.231 1.00 78.31 113 VAL A CA 1
ATOM 906 C C . VAL A 1 113 ? -33.842 -0.386 31.601 1.00 78.31 113 VAL A C 1
ATOM 908 O O . VAL A 1 113 ? -34.961 -0.464 31.090 1.00 78.31 113 VAL A O 1
ATOM 911 N N . VAL A 1 114 ? -33.519 0.567 32.481 1.00 79.94 114 VAL A N 1
ATOM 912 C CA . VAL A 1 114 ? -34.472 1.583 32.948 1.00 79.94 114 VAL A CA 1
ATOM 913 C C . VAL A 1 114 ? -34.979 2.419 31.773 1.00 79.94 114 VAL A C 1
ATOM 915 O O . VAL A 1 114 ? -36.185 2.633 31.661 1.00 79.94 114 VAL A O 1
ATOM 918 N N . GLU A 1 115 ? -34.098 2.826 30.854 1.00 82.44 115 GLU A N 1
ATOM 919 C CA . GLU A 1 115 ? -34.500 3.573 29.656 1.00 82.44 115 GLU A CA 1
ATOM 920 C C . GLU A 1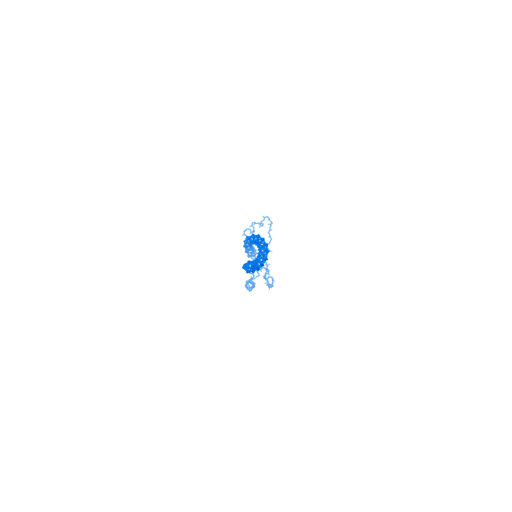 115 ? -35.447 2.775 28.751 1.00 82.44 115 GLU A C 1
ATOM 922 O O . GLU A 1 115 ? -36.441 3.317 28.261 1.00 82.44 115 GLU A O 1
ATOM 927 N N . VAL A 1 116 ? -35.171 1.486 28.536 1.00 86.00 116 VAL A N 1
ATOM 928 C CA . VAL A 1 116 ? -36.019 0.614 27.709 1.00 86.00 116 VAL A CA 1
ATOM 929 C C . VAL A 1 116 ? -37.411 0.468 28.325 1.00 86.00 116 VAL A C 1
ATOM 931 O O . VAL A 1 116 ? -38.418 0.618 27.629 1.00 86.00 116 VAL A O 1
ATOM 934 N N . LEU A 1 117 ? -37.485 0.238 29.637 1.00 86.25 117 LEU A N 1
ATOM 935 C CA . LEU A 1 117 ? -38.757 0.099 30.346 1.00 86.25 117 LEU A CA 1
ATOM 936 C C . LEU A 1 117 ? -39.551 1.416 30.390 1.00 86.25 117 LEU A C 1
ATOM 938 O O . LEU A 1 117 ? -40.772 1.398 30.216 1.00 86.25 117 LEU A O 1
ATOM 942 N N . GLN A 1 118 ? -38.873 2.560 30.537 1.00 84.69 118 GLN A N 1
ATOM 943 C CA . GLN A 1 118 ? -39.503 3.882 30.457 1.00 84.69 118 GLN A CA 1
ATOM 944 C C . GLN A 1 118 ? -40.048 4.177 29.054 1.00 84.69 118 GLN A C 1
ATOM 946 O O . GLN A 1 118 ? -41.177 4.653 28.924 1.00 84.69 118 GLN A O 1
ATOM 951 N N . ARG A 1 119 ? -39.300 3.850 27.990 1.00 87.38 119 ARG A N 1
ATOM 952 C CA . ARG A 1 119 ? -39.773 3.994 26.598 1.00 87.38 119 ARG A CA 1
ATOM 953 C C . ARG A 1 119 ? -40.984 3.113 26.308 1.00 87.38 119 ARG A C 1
ATOM 955 O O . ARG A 1 119 ? -41.888 3.541 25.594 1.00 87.38 119 ARG A O 1
ATOM 962 N N . ALA A 1 120 ? -41.025 1.917 26.892 1.00 87.38 120 ALA A N 1
ATOM 963 C CA . ALA A 1 120 ? -42.172 1.017 26.815 1.00 87.38 120 ALA A CA 1
ATOM 964 C C . ALA A 1 120 ? -43.365 1.458 27.684 1.00 87.38 120 ALA A C 1
ATOM 966 O O . ALA A 1 120 ? -44.420 0.829 27.620 1.00 87.38 120 ALA A O 1
ATOM 967 N N . LYS A 1 121 ? -43.220 2.541 28.464 1.00 87.88 121 LYS A N 1
ATOM 968 C CA . LYS A 1 121 ? -44.248 3.102 29.354 1.00 87.88 121 LYS A CA 1
ATOM 969 C C . LYS A 1 121 ? -44.820 2.071 30.333 1.00 87.88 121 LYS A C 1
ATOM 971 O O . LYS A 1 121 ? -46.016 2.092 30.622 1.00 87.88 121 LYS A O 1
ATOM 976 N N . LEU A 1 122 ? -43.975 1.170 30.840 1.00 88.31 122 LEU A N 1
ATOM 977 C CA . LEU A 1 122 ? -44.399 0.209 31.853 1.00 88.31 122 LEU A CA 1
ATOM 978 C C . LEU A 1 122 ? -44.702 0.944 33.169 1.00 88.31 122 LEU A C 1
ATOM 980 O O . LEU A 1 122 ? -43.828 1.592 33.741 1.00 88.31 122 LEU A O 1
ATOM 984 N N . SER A 1 123 ? -45.945 0.850 33.637 1.00 89.00 123 SER A N 1
ATOM 985 C CA . SER A 1 123 ? -46.381 1.389 34.929 1.00 89.00 123 SER A CA 1
ATOM 986 C C . SER A 1 123 ? -46.007 0.460 36.087 1.00 89.00 123 SER A C 1
ATOM 988 O O . SER A 1 123 ? -45.901 -0.749 35.892 1.00 89.00 123 SER A O 1
ATOM 990 N N . GLY A 1 124 ? -45.864 1.016 37.293 1.00 89.88 124 GLY A N 1
ATOM 991 C CA . GLY A 1 124 ? -45.561 0.254 38.514 1.00 89.88 124 GLY A CA 1
ATOM 992 C C . GLY A 1 124 ? -44.068 0.021 38.771 1.00 89.88 124 GLY A C 1
ATOM 993 O O . GLY A 1 124 ? -43.708 -0.820 39.591 1.00 89.88 124 GLY A O 1
ATOM 994 N N . ILE A 1 125 ? -43.191 0.744 38.065 1.00 90.25 125 ILE A N 1
ATOM 995 C CA . ILE A 1 125 ? -41.753 0.801 38.358 1.00 90.25 125 ILE A CA 1
ATOM 996 C C . ILE A 1 125 ? -41.510 1.908 39.384 1.00 90.25 125 ILE A C 1
ATOM 998 O O . ILE A 1 125 ? -41.756 3.079 39.098 1.00 90.25 125 ILE A O 1
ATOM 1002 N N . CYS A 1 126 ? -40.974 1.546 40.547 1.00 90.19 126 CYS A N 1
ATOM 1003 C CA . CYS A 1 126 ? -40.622 2.492 41.605 1.00 90.19 126 CYS A CA 1
ATOM 1004 C C . CYS A 1 126 ? -39.263 3.159 41.340 1.00 90.19 126 CYS A C 1
ATOM 1006 O O . CYS A 1 126 ? -39.084 4.337 41.637 1.00 90.19 126 CYS A O 1
ATOM 1008 N N . GLY A 1 127 ? -38.309 2.419 40.764 1.00 88.31 127 GLY A N 1
ATOM 1009 C CA . GLY A 1 127 ? -36.961 2.898 40.440 1.00 88.31 127 GLY A CA 1
ATOM 1010 C C . GLY A 1 127 ? -35.871 1.918 40.870 1.00 88.31 127 GLY A C 1
ATOM 1011 O O . GLY A 1 127 ? -36.159 0.825 41.356 1.00 88.31 127 GLY A O 1
ATOM 1012 N N . LEU A 1 128 ? -34.606 2.299 40.688 1.00 89.44 128 LEU A N 1
ATOM 1013 C CA . LEU A 1 128 ? -33.479 1.503 41.187 1.00 89.44 128 LEU A CA 1
ATOM 1014 C C . LEU A 1 128 ? -33.362 1.634 42.709 1.00 89.44 128 LEU A C 1
ATOM 1016 O O . LEU A 1 128 ? -33.606 2.713 43.246 1.00 89.44 128 LEU A O 1
ATOM 1020 N N . VAL A 1 129 ? -32.896 0.593 43.406 1.00 90.31 129 VAL A N 1
ATOM 1021 C CA . VAL A 1 129 ? -32.651 0.649 44.864 1.00 90.31 129 VAL A CA 1
ATOM 1022 C C . VAL A 1 129 ? -31.792 1.865 45.248 1.00 90.31 129 VAL A C 1
ATOM 1024 O O . VAL A 1 129 ? -32.109 2.558 46.214 1.00 90.31 129 VAL A O 1
ATOM 1027 N N . ALA A 1 130 ? -30.765 2.191 44.453 1.00 88.69 130 ALA A N 1
ATOM 1028 C CA . ALA A 1 130 ? -29.909 3.364 44.663 1.00 88.69 130 ALA A CA 1
ATOM 1029 C C . ALA A 1 130 ? -30.654 4.715 44.646 1.00 88.69 130 ALA A C 1
ATOM 1031 O O . ALA A 1 130 ? -30.171 5.687 45.219 1.00 88.69 130 ALA A O 1
ATOM 1032 N N . GLN A 1 131 ? -31.809 4.792 43.981 1.00 87.88 131 GLN A N 1
ATOM 1033 C CA . GLN A 1 131 ? -32.594 6.021 43.815 1.00 87.88 131 GLN A CA 1
ATOM 1034 C C . GLN A 1 131 ? -33.663 6.199 44.901 1.00 87.88 131 GLN A C 1
ATOM 1036 O O . GLN A 1 131 ? -34.203 7.293 45.053 1.00 87.88 131 GLN A O 1
ATOM 1041 N N . LEU A 1 132 ? -33.982 5.138 45.649 1.00 90.31 132 LEU A N 1
ATOM 1042 C CA . LEU A 1 132 ? -35.105 5.117 46.593 1.00 90.31 132 LEU A CA 1
ATOM 1043 C C . LEU A 1 132 ? -34.708 5.474 48.030 1.00 90.31 132 LEU A C 1
ATOM 1045 O O . LEU A 1 132 ? -35.563 5.837 48.836 1.00 90.31 132 LEU A O 1
ATOM 1049 N N . GLY A 1 133 ? -33.422 5.371 48.362 1.00 86.81 133 GLY A N 1
ATOM 1050 C CA . GLY A 1 133 ? -32.896 5.647 49.696 1.00 86.81 133 GLY A CA 1
ATOM 1051 C C . GLY A 1 133 ? -32.058 6.922 49.759 1.00 86.81 133 GLY A C 1
ATOM 1052 O O . GLY A 1 133 ? -31.444 7.336 48.780 1.00 86.81 133 GLY A O 1
ATOM 1053 N N . LYS A 1 134 ? -31.982 7.524 50.950 1.00 89.75 134 LYS A N 1
ATOM 1054 C CA . LYS A 1 134 ? -30.974 8.539 51.290 1.00 89.75 134 LYS A CA 1
ATOM 1055 C C . LYS A 1 134 ? -30.132 8.024 52.450 1.00 89.75 134 LYS A C 1
ATOM 1057 O O . LYS A 1 134 ? -30.673 7.456 53.395 1.00 89.75 134 LYS A O 1
ATOM 1062 N N . VAL A 1 135 ? -28.825 8.244 52.383 1.00 92.31 135 VAL A N 1
ATOM 1063 C CA . VAL A 1 135 ? -27.873 7.877 53.435 1.00 92.31 135 VAL A CA 1
ATOM 1064 C C . VAL A 1 135 ? -27.068 9.106 53.830 1.00 92.31 135 VAL A C 1
ATOM 1066 O O . VAL A 1 135 ? -26.818 9.982 53.002 1.00 92.31 135 VAL A O 1
ATOM 1069 N N . ASP A 1 136 ? -26.679 9.182 55.099 1.00 95.44 136 ASP A N 1
ATOM 1070 C CA . ASP A 1 136 ? -25.708 10.176 55.547 1.00 95.44 136 ASP A CA 1
ATOM 1071 C C . ASP A 1 136 ? -24.391 9.994 54.757 1.00 95.44 136 ASP A C 1
ATOM 1073 O O . ASP A 1 136 ? -23.897 8.860 54.666 1.00 95.44 136 ASP A O 1
ATOM 1077 N N . PRO A 1 137 ? -23.800 11.073 54.202 1.00 93.94 137 PRO A N 1
ATOM 1078 C CA . PRO A 1 137 ? -22.551 11.008 53.442 1.00 93.94 137 PRO A CA 1
ATOM 1079 C C . PRO A 1 137 ? -21.419 10.264 54.162 1.00 93.94 137 PRO A C 1
ATOM 1081 O O . PRO A 1 137 ? -20.604 9.605 53.516 1.00 93.94 137 PRO A O 1
ATOM 1084 N N . ARG A 1 138 ? -21.385 10.298 55.503 1.00 96.06 138 ARG A N 1
ATOM 1085 C CA . ARG A 1 138 ? -20.387 9.590 56.319 1.00 96.06 138 ARG A CA 1
ATOM 1086 C C . ARG A 1 138 ? -20.419 8.070 56.125 1.00 96.06 138 ARG A C 1
ATOM 1088 O O . ARG A 1 138 ? -19.382 7.427 56.277 1.00 96.06 138 ARG A O 1
ATOM 1095 N N . TYR A 1 139 ? -21.578 7.494 55.808 1.00 95.75 139 TYR A N 1
ATOM 1096 C CA . TYR A 1 139 ? -21.767 6.044 55.661 1.00 95.75 139 TYR A CA 1
ATOM 1097 C C . TYR A 1 139 ? -21.973 5.598 54.211 1.00 95.75 139 TYR A C 1
ATOM 1099 O O . TYR A 1 139 ? -22.127 4.402 53.960 1.00 95.75 139 TYR A O 1
ATOM 1107 N N . GLN A 1 140 ? -21.949 6.529 53.255 1.00 93.06 140 GLN A N 1
ATOM 1108 C CA . GLN A 1 140 ? -22.269 6.258 51.856 1.00 93.06 140 GLN A CA 1
ATOM 1109 C C . GLN A 1 140 ? -21.383 5.162 51.250 1.00 93.06 140 GLN A C 1
ATOM 1111 O O . GLN A 1 140 ? -21.909 4.178 50.740 1.00 93.06 140 GLN A O 1
ATOM 1116 N N . LEU A 1 141 ? -20.056 5.277 51.385 1.00 92.00 141 LEU A N 1
ATOM 1117 C CA . LEU A 1 141 ? -19.115 4.297 50.827 1.00 92.00 141 LEU A CA 1
ATOM 1118 C C . LEU A 1 141 ? -19.289 2.900 51.444 1.00 92.00 141 LEU A C 1
ATOM 1120 O O . LEU A 1 141 ? -19.225 1.893 50.745 1.00 92.00 141 LEU A O 1
ATOM 1124 N N . ALA A 1 142 ? -19.530 2.828 52.756 1.00 94.88 142 ALA A N 1
ATOM 1125 C CA . ALA A 1 142 ? -19.732 1.554 53.442 1.00 94.88 142 ALA A CA 1
ATOM 1126 C C . ALA A 1 142 ? -21.009 0.850 52.956 1.00 94.88 142 ALA A C 1
ATOM 1128 O O . ALA A 1 142 ? -21.001 -0.361 52.742 1.00 94.88 142 ALA A O 1
ATOM 1129 N N . LEU A 1 143 ? -22.087 1.611 52.746 1.00 92.75 143 LEU A N 1
ATOM 1130 C CA . LEU A 1 143 ? -23.345 1.091 52.217 1.00 92.75 143 LEU A CA 1
ATOM 1131 C C . LEU A 1 143 ? -23.200 0.673 50.750 1.00 92.75 143 LEU A C 1
ATOM 1133 O O . LEU A 1 143 ? -23.682 -0.395 50.386 1.00 92.75 143 LEU A O 1
ATOM 1137 N N . GLU A 1 144 ? -22.489 1.454 49.936 1.00 89.88 144 GLU A N 1
ATOM 1138 C CA . GLU A 1 144 ? -22.219 1.126 48.533 1.00 89.88 144 GLU A CA 1
ATOM 1139 C C . GLU A 1 144 ? -21.471 -0.202 48.391 1.00 89.88 144 GLU A C 1
ATOM 1141 O O . GLU A 1 144 ? -21.897 -1.078 47.638 1.00 89.88 144 GLU A O 1
ATOM 1146 N N . ILE A 1 145 ? -20.423 -0.404 49.195 1.00 90.88 145 ILE A N 1
ATOM 1147 C CA . ILE A 1 145 ? -19.665 -1.660 49.215 1.00 90.88 145 ILE A CA 1
ATOM 1148 C C . ILE A 1 145 ? -20.525 -2.819 49.743 1.00 90.88 145 ILE A C 1
ATOM 1150 O O . ILE A 1 145 ? -20.502 -3.906 49.167 1.00 90.88 145 ILE A O 1
ATOM 1154 N N . ALA A 1 146 ? -21.295 -2.610 50.817 1.00 93.50 146 ALA A N 1
ATOM 1155 C CA . ALA A 1 146 ? -22.118 -3.662 51.418 1.00 93.50 146 ALA A CA 1
ATOM 1156 C C .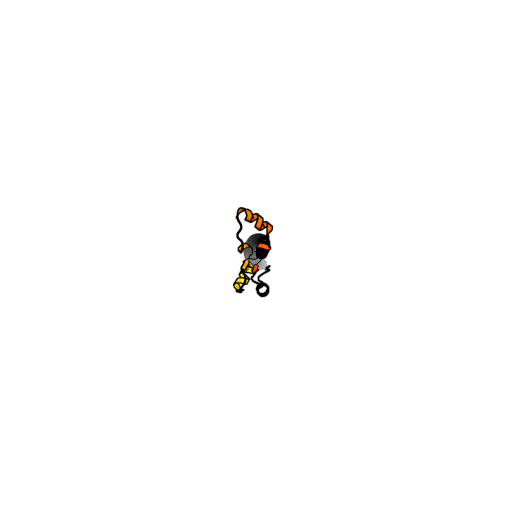 ALA A 1 146 ? -23.287 -4.103 50.517 1.00 93.50 146 ALA A C 1
ATOM 1158 O O . ALA A 1 146 ? -23.636 -5.284 50.486 1.00 93.50 146 ALA A O 1
ATOM 1159 N N . ALA A 1 147 ? -23.904 -3.165 49.795 1.00 90.25 147 ALA A N 1
ATOM 1160 C CA . ALA A 1 147 ? -25.025 -3.438 48.903 1.00 90.25 147 ALA A CA 1
ATOM 1161 C C . ALA A 1 147 ? -24.564 -3.926 47.517 1.00 90.25 147 ALA A C 1
ATOM 1163 O O . ALA A 1 147 ? -25.214 -4.796 46.925 1.00 90.25 147 ALA A O 1
ATOM 1164 N N . GLY A 1 148 ? -23.440 -3.410 47.011 1.00 89.19 148 GLY A N 1
ATOM 1165 C CA . GLY A 1 148 ? -22.844 -3.802 45.736 1.00 89.19 148 GLY A CA 1
ATOM 1166 C C . GLY A 1 148 ? -23.845 -3.754 44.577 1.00 89.19 148 GLY A C 1
ATOM 1167 O O . GLY A 1 148 ? -24.618 -2.808 44.439 1.00 89.19 148 GLY A O 1
ATOM 1168 N N . ALA A 1 149 ? -23.890 -4.821 43.772 1.00 84.75 149 ALA A N 1
ATOM 1169 C CA . ALA A 1 149 ? -24.768 -4.927 42.600 1.00 84.75 149 ALA A CA 1
ATOM 1170 C C . ALA A 1 149 ? -26.277 -4.834 42.912 1.00 84.75 149 ALA A C 1
ATOM 1172 O O . ALA A 1 149 ? -27.074 -4.592 42.008 1.00 84.75 149 ALA A O 1
ATOM 1173 N N . ARG A 1 150 ? -26.690 -5.008 44.178 1.00 89.56 150 ARG A N 1
ATOM 1174 C CA . ARG A 1 150 ? -28.103 -4.912 44.589 1.00 89.56 150 ARG A CA 1
ATOM 1175 C C . ARG A 1 150 ? -28.638 -3.485 44.503 1.00 89.56 150 ARG A C 1
ATOM 1177 O O . ARG A 1 150 ? -29.844 -3.299 44.406 1.00 89.56 150 ARG A O 1
ATOM 1184 N N . LEU A 1 151 ? -27.755 -2.485 44.502 1.00 88.75 151 LEU A N 1
ATOM 1185 C CA . LEU A 1 151 ? -28.129 -1.087 44.273 1.00 88.75 151 LEU A CA 1
ATOM 1186 C C . LEU A 1 151 ? -28.735 -0.858 42.881 1.00 88.75 151 LEU A C 1
ATOM 1188 O O . LEU A 1 151 ? -29.553 0.048 42.723 1.00 88.75 151 LEU A O 1
ATOM 1192 N N . SER A 1 152 ? -28.385 -1.707 41.909 1.00 85.94 152 SER A N 1
ATOM 1193 C CA . SER A 1 152 ? -28.906 -1.677 40.539 1.00 85.94 152 SER A CA 1
ATOM 1194 C C . SER A 1 152 ? -30.196 -2.494 40.355 1.00 85.94 152 SER A C 1
ATOM 1196 O O . SER A 1 152 ? -30.639 -2.664 39.221 1.00 85.94 152 SER A O 1
ATOM 1198 N N . PHE A 1 153 ? -30.789 -3.059 41.416 1.00 90.00 153 PHE A N 1
ATOM 1199 C CA . PHE A 1 153 ? -32.038 -3.825 41.291 1.00 90.00 153 PHE A CA 1
ATOM 1200 C C . PHE A 1 153 ? -33.228 -2.879 41.103 1.00 90.00 153 PHE A C 1
ATOM 1202 O O . PHE A 1 153 ? -33.260 -1.791 41.686 1.00 90.00 153 PHE A O 1
ATOM 1209 N N . LEU A 1 154 ? -34.185 -3.281 40.268 1.00 90.50 154 LEU A N 1
ATOM 1210 C CA . LEU A 1 154 ? -35.335 -2.470 39.891 1.00 90.50 154 LEU A CA 1
ATOM 1211 C C . LEU A 1 154 ? -36.542 -2.805 40.764 1.00 90.50 154 LEU A C 1
ATOM 1213 O O . LEU A 1 154 ? -37.197 -3.819 40.565 1.00 90.50 154 LEU A O 1
ATOM 1217 N N . VAL A 1 155 ? -36.895 -1.905 41.672 1.00 92.69 155 VAL A N 1
ATOM 1218 C CA . VAL A 1 155 ? -38.054 -2.099 42.540 1.00 92.69 155 VAL A CA 1
ATOM 1219 C C . VAL A 1 155 ? -39.339 -1.846 41.753 1.00 92.69 155 VAL A C 1
ATOM 1221 O O . VAL A 1 155 ? -39.483 -0.815 41.087 1.00 92.69 155 VAL A O 1
ATOM 1224 N N . VAL A 1 156 ? -40.281 -2.780 41.857 1.00 94.44 156 VAL A N 1
ATOM 1225 C CA . VAL A 1 156 ? -41.612 -2.720 41.240 1.00 94.44 156 VAL A CA 1
ATOM 1226 C C . VAL A 1 156 ? -42.708 -2.945 42.280 1.00 94.44 156 VAL A C 1
ATOM 1228 O O . VAL A 1 156 ? -42.445 -3.457 43.366 1.00 94.44 156 VAL A O 1
ATOM 1231 N N . GLU A 1 157 ? -43.936 -2.548 41.956 1.00 95.25 157 GLU A N 1
ATOM 1232 C CA . GLU A 1 157 ? -45.087 -2.655 42.863 1.00 95.25 157 GLU A CA 1
ATOM 1233 C C . GLU A 1 157 ? -45.534 -4.104 43.115 1.00 95.25 157 GLU A C 1
ATOM 1235 O O . GLU A 1 157 ? -45.918 -4.436 44.236 1.00 95.25 157 GLU A O 1
ATOM 1240 N N . ASP A 1 158 ? -45.503 -4.963 42.088 1.00 95.38 158 ASP A N 1
ATOM 1241 C CA . ASP A 1 158 ? -45.881 -6.374 42.199 1.00 95.38 158 ASP A CA 1
ATOM 1242 C C . ASP A 1 158 ? -45.187 -7.285 41.161 1.00 95.38 158 ASP A C 1
ATOM 1244 O O . ASP A 1 158 ? -44.559 -6.832 40.196 1.00 95.38 158 ASP A O 1
ATOM 1248 N N . ASP A 1 159 ? -45.336 -8.603 41.340 1.00 95.62 159 ASP A N 1
ATOM 1249 C CA . ASP A 1 159 ? -44.739 -9.627 40.469 1.00 95.62 159 ASP A CA 1
ATOM 1250 C C . ASP A 1 159 ? -45.247 -9.567 39.015 1.00 95.62 159 ASP A C 1
ATOM 1252 O O . ASP A 1 159 ? -44.558 -10.005 38.086 1.00 95.62 159 ASP A O 1
ATOM 1256 N N . ARG A 1 160 ? -46.449 -9.021 38.778 1.00 95.12 160 ARG A N 1
ATOM 1257 C CA . ARG A 1 160 ? -47.025 -8.901 37.427 1.00 95.12 160 ARG A CA 1
ATOM 1258 C C . ARG A 1 160 ? -46.302 -7.815 36.638 1.00 95.12 160 ARG A C 1
ATOM 1260 O O . ARG A 1 160 ? -46.049 -7.999 35.441 1.00 95.12 160 ARG A O 1
ATOM 1267 N N . VAL A 1 161 ? -45.921 -6.722 37.300 1.00 93.75 161 VAL A N 1
ATOM 1268 C CA . VAL A 1 161 ? -45.076 -5.676 36.711 1.00 93.75 161 VAL A CA 1
ATOM 1269 C C . VAL A 1 161 ? -43.690 -6.236 36.379 1.00 93.75 161 VAL A C 1
ATOM 1271 O O . VAL A 1 161 ? -43.224 -6.042 35.254 1.00 93.75 161 VAL A O 1
ATOM 1274 N N . ALA A 1 162 ? -43.069 -7.010 37.281 1.00 93.62 162 ALA A N 1
ATOM 1275 C CA . ALA A 1 162 ? -41.780 -7.665 37.013 1.00 93.62 162 ALA A CA 1
ATOM 1276 C C . ALA A 1 162 ? -41.849 -8.590 35.783 1.00 93.62 162 ALA A C 1
ATOM 1278 O O . ALA A 1 162 ? -41.026 -8.488 34.869 1.00 93.62 162 ALA A O 1
ATOM 1279 N N . ALA A 1 163 ? -42.866 -9.455 35.708 1.00 94.56 163 ALA A N 1
ATOM 1280 C CA . ALA A 1 163 ? -43.058 -10.364 34.577 1.00 94.56 163 ALA A CA 1
ATOM 1281 C C . ALA A 1 163 ? -43.239 -9.614 33.243 1.00 94.56 163 ALA A C 1
ATOM 1283 O O . ALA A 1 163 ? -42.648 -9.995 32.226 1.00 94.56 163 ALA A O 1
ATOM 1284 N N . SER A 1 164 ? -44.004 -8.518 33.259 1.00 93.44 164 SER A N 1
ATOM 1285 C CA . SER A 1 164 ? -44.209 -7.647 32.094 1.00 93.44 164 SER A CA 1
ATOM 1286 C C . SER A 1 164 ? -42.906 -6.966 31.663 1.00 93.44 164 SER A C 1
ATOM 1288 O O . SER A 1 164 ? -42.574 -6.950 30.476 1.00 93.44 164 SER A O 1
ATOM 1290 N N . GLY A 1 165 ? -42.112 -6.479 32.622 1.00 92.06 165 GLY A N 1
ATOM 1291 C CA . GLY A 1 165 ? -40.791 -5.901 32.369 1.00 92.06 165 GLY A CA 1
ATOM 1292 C C . GLY A 1 165 ? -39.829 -6.896 31.721 1.00 92.06 165 GLY A C 1
ATOM 1293 O O . GLY A 1 165 ? -39.193 -6.574 30.718 1.00 92.06 165 GLY A O 1
ATOM 1294 N N . ILE A 1 166 ? -39.782 -8.138 32.212 1.00 91.44 166 ILE A N 1
ATOM 1295 C CA . ILE A 1 166 ? -38.969 -9.210 31.613 1.00 91.44 166 ILE A CA 1
ATOM 1296 C C . ILE A 1 166 ? -39.384 -9.473 30.157 1.00 91.44 166 ILE A C 1
ATOM 1298 O O . ILE A 1 166 ? -38.518 -9.655 29.296 1.00 91.44 166 ILE A O 1
ATOM 1302 N N . GLN A 1 167 ? -40.687 -9.497 29.856 1.00 92.19 167 GLN A N 1
ATOM 1303 C CA . GLN A 1 167 ? -41.169 -9.678 28.483 1.00 92.19 167 GLN A CA 1
ATOM 1304 C C . GLN A 1 167 ? -40.744 -8.531 27.562 1.00 92.19 167 GLN A C 1
ATOM 1306 O O . GLN A 1 167 ? -40.253 -8.796 26.463 1.00 92.19 167 GLN A O 1
ATOM 1311 N N . ILE A 1 168 ? -40.875 -7.283 28.015 1.00 91.94 168 ILE A N 1
ATOM 1312 C CA . ILE A 1 168 ? -40.465 -6.096 27.250 1.00 91.94 168 ILE A CA 1
ATOM 1313 C C . ILE A 1 168 ? -38.967 -6.154 26.937 1.00 91.94 168 ILE A C 1
ATOM 1315 O O . ILE A 1 168 ? -38.569 -5.993 25.781 1.00 91.94 168 ILE A O 1
ATOM 1319 N N . LEU A 1 169 ? -38.135 -6.456 27.938 1.00 89.50 169 LEU A N 1
ATOM 1320 C CA . LEU A 1 169 ? -36.683 -6.547 27.764 1.00 89.50 169 LEU A CA 1
ATOM 1321 C C . LEU A 1 169 ? -36.293 -7.659 26.786 1.00 89.50 169 LEU A C 1
ATOM 1323 O O . LEU A 1 169 ? -35.414 -7.455 25.950 1.00 89.50 169 LEU A O 1
ATOM 1327 N N . LYS A 1 170 ? -36.980 -8.809 26.822 1.00 89.25 170 LYS A N 1
ATOM 1328 C CA . LYS A 1 170 ? -36.770 -9.892 25.847 1.00 89.25 170 LYS A CA 1
ATOM 1329 C C . LYS A 1 170 ? -37.146 -9.476 24.426 1.00 89.25 170 LYS A C 1
ATOM 1331 O O . LYS A 1 170 ? -36.386 -9.755 23.503 1.00 89.25 170 LYS 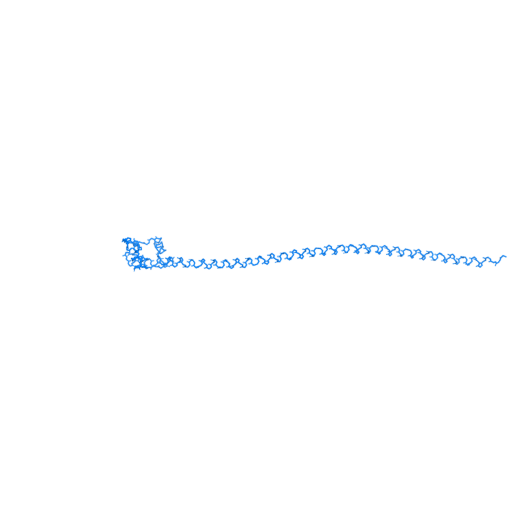A O 1
ATOM 1336 N N . GLN A 1 171 ? -38.290 -8.816 24.243 1.00 89.38 171 GLN A N 1
ATOM 1337 C CA . GLN A 1 171 ? -38.757 -8.388 22.919 1.00 89.38 171 GLN A CA 1
ATOM 1338 C C . GLN A 1 171 ? -37.845 -7.324 22.304 1.00 89.38 171 GLN A C 1
ATOM 1340 O O . GLN A 1 171 ? -37.532 -7.395 21.119 1.00 89.38 171 GLN A O 1
ATOM 1345 N N . GLN A 1 172 ? -37.388 -6.366 23.110 1.00 85.19 172 GLN A N 1
ATOM 1346 C CA . GLN A 1 172 ? -36.580 -5.239 22.638 1.00 85.19 172 GLN A CA 1
ATOM 1347 C C . GLN A 1 172 ? -35.070 -5.485 22.727 1.00 85.19 172 GLN A C 1
ATOM 1349 O O . GLN A 1 172 ? -34.291 -4.595 22.400 1.00 85.19 172 GLN A O 1
ATOM 1354 N N . ARG A 1 173 ? -34.643 -6.677 23.174 1.00 81.00 173 ARG A N 1
ATOM 1355 C CA . ARG A 1 173 ? -33.239 -6.988 23.507 1.00 81.00 173 ARG A CA 1
ATOM 1356 C C . ARG A 1 173 ? -32.624 -5.926 24.432 1.00 81.00 173 ARG A C 1
ATOM 1358 O O . ARG A 1 173 ? -31.461 -5.567 24.294 1.00 81.00 173 ARG A O 1
ATOM 1365 N N . GLY A 1 174 ? -33.419 -5.442 25.387 1.00 78.50 174 GLY A N 1
ATOM 1366 C CA . GLY A 1 174 ? -33.105 -4.308 26.262 1.00 78.50 174 GLY A CA 1
ATOM 1367 C C . GLY A 1 174 ? -32.139 -4.604 27.411 1.00 78.50 174 GLY A C 1
ATOM 1368 O O . GLY A 1 174 ? -32.071 -3.827 28.357 1.00 78.50 174 GLY A O 1
ATOM 1369 N N . GLY A 1 175 ? -31.427 -5.732 27.360 1.00 78.94 175 GLY A N 1
ATOM 1370 C CA . GLY A 1 175 ? -30.493 -6.163 28.398 1.00 78.94 175 GLY A CA 1
ATOM 1371 C C . GLY A 1 175 ? -31.118 -7.039 29.489 1.00 78.94 175 GLY A C 1
ATOM 1372 O O . GLY A 1 175 ? -32.199 -7.612 29.324 1.00 78.94 175 GLY A O 1
ATOM 1373 N N . ARG A 1 176 ? -30.394 -7.184 30.605 1.00 81.44 176 ARG A N 1
ATOM 1374 C CA . ARG A 1 176 ? -30.762 -8.026 31.751 1.00 81.44 176 ARG A CA 1
ATOM 1375 C C . ARG A 1 176 ? -30.969 -7.167 32.991 1.00 81.44 176 ARG A C 1
ATOM 1377 O O . ARG A 1 176 ? -30.136 -6.324 33.296 1.00 81.44 176 ARG A O 1
ATOM 1384 N N . ALA A 1 177 ? -32.040 -7.445 33.723 1.00 84.75 177 ALA A N 1
ATOM 1385 C CA . ALA A 1 177 ? -32.384 -6.761 34.959 1.00 84.75 177 ALA A CA 1
ATOM 1386 C C . ALA A 1 177 ? -32.709 -7.767 36.055 1.00 84.75 177 ALA A C 1
ATOM 1388 O O . ALA A 1 177 ? -33.210 -8.858 35.768 1.00 84.75 177 ALA A O 1
ATOM 1389 N N . THR A 1 178 ? -32.465 -7.364 37.294 1.00 87.81 178 THR A N 1
ATOM 1390 C CA . THR A 1 178 ? -33.020 -8.022 38.475 1.00 87.81 178 THR A CA 1
ATOM 1391 C C . THR A 1 178 ? -34.069 -7.087 39.055 1.00 87.81 178 THR A C 1
ATOM 1393 O O . THR A 1 178 ? -33.794 -5.894 39.194 1.00 87.81 178 THR A O 1
ATOM 1396 N N . PHE A 1 179 ? -35.249 -7.628 39.336 1.00 90.56 179 PHE A N 1
ATOM 1397 C CA . PHE A 1 179 ? -36.381 -6.927 39.935 1.00 90.56 179 PHE A CA 1
ATOM 1398 C C . PHE A 1 179 ? -36.459 -7.270 41.425 1.00 90.56 179 PHE A C 1
ATOM 1400 O O . PHE A 1 179 ? -36.081 -8.421 41.755 1.00 90.56 179 PHE A O 1
#

Foldseek 3Di:
DPPVVVVVVVVVVVVVVVVVVVVVVVVVVVVVVVVVVVVVVVVVVVVVVVVVVVVVVVVVVVVVVVVVVVVVVVVVVVVVVVVVVVVVVVVVVVVVVVVVVVVVVCLQQLPLLVVLCVVVVQPFWPAFLLVPDDDDPVCVVVCCVVCPSSSNAIDGPDPVSVVVSVVSCVVVVSHDHHD

Radius of gyration: 56.68 Å; Cα contacts (8 Å, |Δi|>4): 83; chains: 1; bounding box: 107×21×159 Å

Secondary structure (DSSP, 8-state):
--SSHHHHHHHHHHHHHHHHHHHHHHHHHHHHHHHHHHHHHHHHHHHHHHHHHHHHHHHHHHHHHHHHHHHHHHHHHHHHHHHHHHHHHHHHHHHHHHHHHHHHHHHHH-HHHHHHHHHTT-S-EEEEHHHH----GGGHHHHHHHHGGGGG-EEESSHHHHHHHHHHHHHHT------

Mean predicted aligned error: 13.88 Å

Nearest PDB structures (foldseek):
  4rsj-assembly1_A  TM=8.752E-01  e=2.283E-04  Pyrococcus furiosus DSM 3638
  5h69-assembly1_A  TM=7.268E-01  e=3.384E-04  Geobacillus stearothermophilus 10
  5h69-assembly1_B  TM=7.168E-01  e=2.421E-03  Geobacillus stearothermophilus 10
  7ogt-assembly1_B  TM=6.742E-01  e=1.422E-02  Saccharomyces cerevisiae S288C
  4rsi-assembly1_B  TM=6.836E-01  e=6.863E-02  Saccharomyces cerevisiae S288C